Protein AF-A0A1F4VEV7-F1 (afdb_monomer)

InterPro domains:
  IPR043728 Domain of unknown function DUF5671 [PF18920] (57-185)

Structure (mmCIF, N/CA/C/O backbone):
data_AF-A0A1F4VEV7-F1
#
_entry.id   AF-A0A1F4VEV7-F1
#
loop_
_atom_site.group_PDB
_atom_site.id
_atom_site.type_symbol
_atom_site.label_atom_id
_atom_site.label_alt_id
_atom_site.label_comp_id
_atom_site.label_asym_id
_atom_site.label_entity_id
_atom_site.label_seq_id
_atom_site.pdbx_PDB_ins_code
_atom_site.Cartn_x
_atom_site.Cartn_y
_atom_site.Cartn_z
_atom_site.occupancy
_atom_site.B_iso_or_equiv
_atom_site.auth_seq_id
_atom_site.auth_comp_id
_atom_site.auth_asym_id
_atom_site.auth_atom_id
_atom_site.pdbx_PDB_model_num
ATOM 1 N N . MET A 1 1 ? 4.403 1.412 -57.053 1.00 44.19 1 MET A N 1
ATOM 2 C CA . MET A 1 1 ? 4.296 0.453 -55.934 1.00 44.19 1 MET A CA 1
ATOM 3 C C . MET A 1 1 ? 4.809 1.172 -54.694 1.00 44.19 1 MET A C 1
ATOM 5 O O . MET A 1 1 ? 6.012 1.291 -54.523 1.00 44.19 1 MET A O 1
ATOM 9 N N . ALA A 1 2 ? 3.911 1.817 -53.946 1.00 40.22 2 ALA A N 1
ATOM 10 C CA . ALA A 1 2 ? 4.268 2.624 -52.782 1.00 40.22 2 ALA A CA 1
ATOM 11 C C . ALA A 1 2 ? 4.349 1.712 -51.553 1.00 40.22 2 ALA A C 1
ATOM 13 O O . ALA A 1 2 ? 3.379 1.020 -51.246 1.00 40.22 2 ALA A O 1
ATOM 14 N N . LEU A 1 3 ? 5.506 1.683 -50.885 1.00 42.84 3 LEU A N 1
ATOM 15 C CA . LEU A 1 3 ? 5.642 1.052 -49.576 1.00 42.84 3 LEU A CA 1
ATOM 16 C C . LEU A 1 3 ? 4.744 1.801 -48.589 1.00 42.84 3 LEU A C 1
ATOM 18 O O . LEU A 1 3 ? 4.990 2.965 -48.281 1.00 42.84 3 LEU A O 1
ATOM 22 N N . ALA A 1 4 ? 3.706 1.125 -48.101 1.00 44.91 4 ALA A N 1
ATOM 23 C CA . ALA A 1 4 ? 2.965 1.570 -46.937 1.00 44.91 4 ALA A CA 1
ATOM 24 C C . ALA A 1 4 ? 3.923 1.559 -45.740 1.00 44.91 4 ALA A C 1
ATOM 26 O O . ALA A 1 4 ? 4.298 0.505 -45.227 1.00 44.91 4 ALA A O 1
ATOM 27 N N . THR A 1 5 ? 4.359 2.745 -45.328 1.00 42.56 5 THR A N 1
ATOM 28 C CA . THR A 1 5 ? 5.031 2.972 -44.053 1.00 42.56 5 THR A CA 1
ATOM 29 C C . THR A 1 5 ? 4.066 2.569 -42.946 1.00 42.56 5 THR A C 1
ATOM 31 O O . THR A 1 5 ? 3.113 3.291 -42.652 1.00 42.56 5 THR A O 1
ATOM 34 N N . VAL A 1 6 ? 4.282 1.387 -42.372 1.00 48.16 6 VAL A N 1
ATOM 35 C CA . VAL A 1 6 ? 3.627 0.956 -41.137 1.00 48.16 6 VAL A CA 1
ATOM 36 C C . VAL A 1 6 ? 3.929 2.032 -40.099 1.00 48.16 6 VAL A C 1
ATOM 38 O O . VAL A 1 6 ? 5.096 2.281 -39.796 1.00 48.16 6 VAL A O 1
ATOM 41 N N . ALA A 1 7 ? 2.893 2.731 -39.632 1.00 40.09 7 ALA A N 1
ATOM 42 C CA . ALA A 1 7 ? 3.041 3.730 -38.586 1.00 40.09 7 ALA A CA 1
ATOM 43 C C . ALA A 1 7 ? 3.780 3.079 -37.403 1.00 40.09 7 ALA A C 1
ATOM 45 O O . ALA A 1 7 ? 3.398 1.971 -37.007 1.00 40.09 7 ALA A O 1
ATOM 46 N N . PRO A 1 8 ? 4.843 3.700 -36.861 1.00 42.69 8 PRO A N 1
ATOM 47 C CA . PRO A 1 8 ? 5.497 3.163 -35.680 1.00 42.69 8 PRO A CA 1
ATOM 48 C C . PRO A 1 8 ? 4.429 3.057 -34.599 1.00 42.69 8 PRO A C 1
ATOM 50 O O . PRO A 1 8 ? 3.707 4.028 -34.367 1.00 42.69 8 PRO A O 1
ATOM 53 N N . TYR A 1 9 ? 4.290 1.875 -33.992 1.00 41.31 9 TYR A N 1
ATOM 54 C CA . TYR A 1 9 ? 3.467 1.688 -32.804 1.00 41.31 9 TYR A CA 1
ATOM 55 C C . TYR A 1 9 ? 3.794 2.838 -31.857 1.00 41.31 9 TYR A C 1
ATOM 57 O O . TYR A 1 9 ? 4.905 2.912 -31.335 1.00 41.31 9 TYR A O 1
ATOM 65 N N . THR A 1 10 ? 2.869 3.788 -31.719 1.00 43.16 10 THR A N 1
ATOM 66 C CA . THR A 1 10 ? 2.989 4.876 -30.758 1.00 43.16 10 THR A CA 1
ATOM 67 C C . THR A 1 10 ? 3.167 4.191 -29.420 1.00 43.16 10 THR A C 1
ATOM 69 O O . THR A 1 10 ? 2.226 3.565 -28.931 1.00 43.16 10 THR A O 1
ATOM 72 N N . TYR A 1 11 ? 4.394 4.217 -28.895 1.00 42.47 11 TYR A N 1
ATOM 73 C CA . TYR A 1 11 ? 4.718 3.719 -27.570 1.00 42.47 11 TYR A CA 1
ATOM 74 C C . TYR A 1 11 ? 3.703 4.355 -26.628 1.00 42.47 11 TYR A C 1
ATOM 76 O O . TYR A 1 11 ? 3.739 5.567 -26.422 1.00 42.47 11 TYR A O 1
ATOM 84 N N . MET A 1 12 ? 2.739 3.552 -26.166 1.00 43.22 12 MET A N 1
ATOM 85 C CA . MET A 1 12 ? 1.696 3.998 -25.252 1.00 43.22 12 MET A CA 1
ATOM 86 C C . MET A 1 12 ? 2.423 4.677 -24.102 1.00 43.22 12 MET A C 1
ATOM 88 O O . MET A 1 12 ? 3.293 4.058 -23.476 1.00 43.22 12 MET A O 1
ATOM 92 N N . ASN A 1 13 ? 2.172 5.974 -23.925 1.00 45.44 13 ASN A N 1
ATOM 93 C CA . ASN A 1 1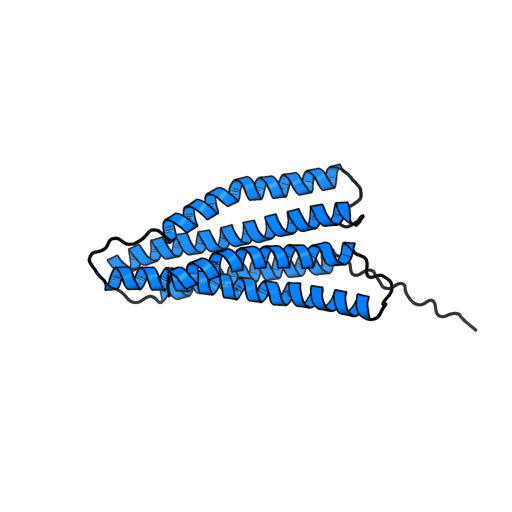3 ? 2.969 6.770 -23.021 1.00 45.44 13 ASN A CA 1
ATOM 94 C C . ASN A 1 13 ? 2.796 6.132 -21.638 1.00 45.44 13 ASN A C 1
ATOM 96 O O . ASN A 1 13 ? 1.660 5.925 -21.215 1.00 45.44 13 ASN A O 1
ATOM 100 N N . PRO A 1 14 ? 3.859 5.748 -20.918 1.00 44.41 14 PRO A N 1
ATOM 101 C CA . PRO A 1 14 ? 3.704 5.128 -19.608 1.00 44.41 14 PRO A CA 1
ATOM 102 C C . PRO A 1 14 ? 2.835 5.956 -18.641 1.00 44.41 14 PRO A C 1
ATOM 104 O O . PRO A 1 14 ? 2.183 5.374 -17.768 1.00 44.41 14 PRO A O 1
AT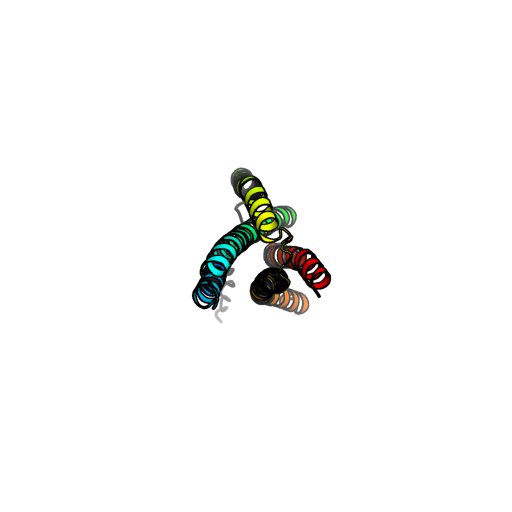OM 107 N N . TYR A 1 15 ? 2.754 7.280 -18.837 1.00 43.75 15 TYR A N 1
ATOM 108 C CA . TYR A 1 15 ? 1.843 8.175 -18.116 1.00 43.75 15 TYR A CA 1
ATOM 109 C C . TYR A 1 15 ? 0.349 7.915 -18.394 1.00 43.75 15 TYR A C 1
ATOM 111 O O . TYR A 1 15 ? -0.464 8.142 -17.497 1.00 43.75 15 TYR A O 1
ATOM 119 N N . ASP A 1 16 ? -0.008 7.350 -19.553 1.00 50.06 16 ASP A N 1
ATOM 120 C CA . ASP A 1 16 ? -1.383 6.964 -19.911 1.00 50.06 16 ASP A CA 1
ATOM 121 C C . ASP A 1 16 ? -1.930 5.863 -18.993 1.00 50.06 16 ASP A C 1
ATOM 123 O O . ASP A 1 16 ? -3.141 5.701 -18.888 1.00 50.06 16 ASP A O 1
ATOM 127 N N . PHE A 1 17 ? -1.061 5.116 -18.296 1.00 51.81 17 PHE A N 1
ATOM 128 C CA . PHE A 1 17 ? -1.472 4.075 -17.349 1.00 51.81 17 PHE A CA 1
ATOM 129 C C . PHE A 1 17 ? -1.281 4.467 -15.877 1.00 51.81 17 PHE A C 1
ATOM 131 O O . PHE A 1 17 ? -2.086 4.066 -15.037 1.00 51.81 17 PHE A O 1
ATOM 138 N N . ILE A 1 18 ? -0.264 5.274 -15.540 1.00 54.34 18 ILE A N 1
ATOM 139 C CA . ILE A 1 18 ? -0.089 5.773 -14.161 1.00 54.34 18 ILE A CA 1
ATOM 140 C C . ILE A 1 18 ? -1.280 6.636 -13.748 1.00 54.34 18 ILE A C 1
ATOM 142 O O . ILE A 1 18 ? -1.797 6.466 -12.645 1.00 54.34 18 ILE A O 1
ATOM 146 N N . GLY A 1 19 ? -1.728 7.537 -14.631 1.00 59.56 19 GLY A N 1
ATOM 147 C CA . GLY A 1 19 ? -2.871 8.412 -14.367 1.00 59.56 19 GLY A CA 1
ATOM 148 C C . GLY A 1 19 ? -4.104 7.617 -13.924 1.00 59.56 19 GLY A C 1
ATOM 149 O O . GLY A 1 19 ? -4.591 7.834 -12.814 1.00 59.56 19 GLY A O 1
ATOM 150 N N . PRO A 1 20 ? -4.559 6.627 -14.714 1.00 57.41 20 PRO A N 1
ATOM 151 C CA . PRO A 1 20 ? -5.652 5.745 -14.329 1.00 57.41 20 PRO A CA 1
ATOM 152 C C . PRO A 1 20 ? -5.410 4.967 -13.037 1.00 57.41 20 PRO A C 1
ATOM 154 O O . PRO A 1 20 ? -6.328 4.874 -12.237 1.00 57.41 20 PRO A O 1
ATOM 157 N N . VAL A 1 21 ? -4.212 4.428 -12.781 1.00 60.06 21 VAL A N 1
ATOM 158 C CA . VAL A 1 21 ? -3.951 3.655 -11.547 1.00 60.06 21 VAL A CA 1
ATOM 159 C C . VAL A 1 21 ? -4.006 4.536 -10.301 1.00 60.06 21 VAL A C 1
ATOM 161 O O . VAL A 1 21 ? -4.579 4.122 -9.295 1.00 60.06 21 VAL A O 1
ATOM 164 N N . ILE A 1 22 ? -3.473 5.757 -10.363 1.00 64.44 22 ILE A N 1
ATOM 165 C CA . ILE A 1 22 ? -3.551 6.719 -9.257 1.00 64.44 22 ILE A CA 1
ATOM 166 C C . ILE A 1 22 ? -5.000 7.165 -9.043 1.00 64.44 22 ILE A C 1
ATOM 168 O O . ILE A 1 22 ? -5.468 7.197 -7.907 1.00 64.44 22 ILE A O 1
ATOM 172 N N . VAL A 1 23 ? -5.735 7.458 -10.120 1.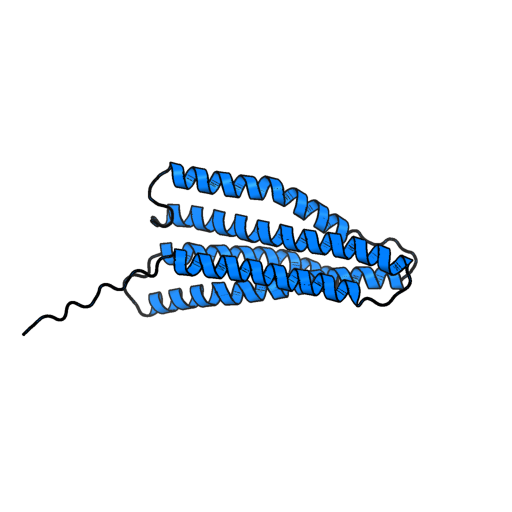00 64.25 23 VAL A N 1
ATOM 173 C CA . VAL A 1 23 ? -7.150 7.860 -10.046 1.00 64.25 23 VAL A CA 1
ATOM 174 C C . VAL A 1 23 ? -8.018 6.721 -9.516 1.00 64.25 23 VAL A C 1
ATOM 176 O O . VAL A 1 23 ? -8.843 6.940 -8.634 1.00 64.25 23 VAL A O 1
ATOM 179 N N . LEU A 1 24 ? -7.809 5.492 -9.988 1.00 65.44 24 LEU A N 1
ATOM 180 C CA . LEU A 1 24 ? -8.509 4.308 -9.495 1.00 65.44 24 LEU A CA 1
ATOM 181 C C . LEU A 1 24 ? -8.139 4.026 -8.043 1.00 65.44 24 LEU A C 1
ATOM 183 O O . LEU A 1 24 ? -9.034 3.770 -7.250 1.00 65.44 24 LEU A O 1
ATOM 187 N N . GLY A 1 25 ? -6.866 4.149 -7.666 1.00 66.38 25 GLY A N 1
ATOM 188 C CA . GLY A 1 25 ? -6.414 4.060 -6.279 1.00 66.38 25 GLY A CA 1
ATOM 189 C C . GLY A 1 25 ? -7.089 5.0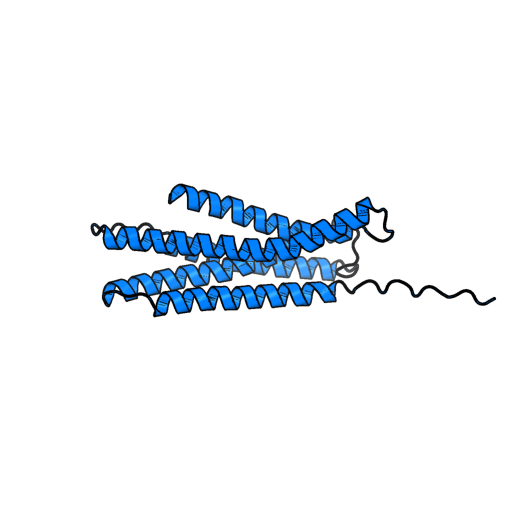90 -5.373 1.00 66.38 25 GLY A C 1
ATOM 190 O O . GLY A 1 25 ? -7.555 4.745 -4.289 1.00 66.38 25 GLY A O 1
ATOM 191 N N . ALA A 1 26 ? -7.216 6.333 -5.839 1.00 68.00 26 ALA A N 1
ATOM 192 C CA . ALA A 1 26 ? -7.915 7.403 -5.135 1.00 68.00 26 ALA A CA 1
ATOM 193 C C . ALA A 1 26 ? -9.429 7.148 -5.032 1.00 68.00 26 ALA A C 1
ATOM 195 O O . ALA A 1 26 ? -10.017 7.356 -3.975 1.00 68.00 26 ALA A O 1
ATOM 196 N N . LEU A 1 27 ? -10.069 6.645 -6.090 1.00 70.38 27 LEU A N 1
ATOM 197 C CA . LEU A 1 27 ? -11.488 6.275 -6.076 1.00 70.38 27 LEU A CA 1
ATOM 198 C C . LEU A 1 27 ? -11.755 5.098 -5.137 1.00 70.38 27 LEU A C 1
ATOM 200 O O . LEU A 1 27 ? -12.685 5.136 -4.342 1.00 70.38 27 LEU A O 1
ATOM 204 N N . ILE A 1 28 ? -10.905 4.079 -5.185 1.00 69.69 28 ILE A N 1
ATOM 205 C CA . ILE A 1 28 ? -10.898 2.927 -4.282 1.00 69.69 28 ILE A CA 1
ATOM 206 C C . ILE A 1 28 ? -10.729 3.416 -2.834 1.00 69.69 28 ILE A C 1
ATOM 208 O O . ILE A 1 28 ? -11.491 3.029 -1.953 1.00 69.69 28 ILE A O 1
ATOM 212 N N . LEU A 1 29 ? -9.828 4.363 -2.579 1.00 69.06 29 LEU A N 1
ATOM 213 C CA . LEU A 1 29 ? -9.704 5.011 -1.274 1.00 69.06 29 LEU A CA 1
ATOM 214 C C . LEU A 1 29 ? -10.989 5.726 -0.835 1.00 69.06 29 LEU A C 1
ATOM 216 O O . LEU A 1 29 ? -11.435 5.526 0.294 1.00 69.06 29 LEU A O 1
ATOM 220 N N . LEU A 1 30 ? -11.606 6.516 -1.717 1.00 73.88 30 LEU A N 1
ATOM 221 C CA . LEU A 1 30 ? -12.843 7.248 -1.429 1.00 73.88 30 LEU A CA 1
ATOM 222 C C . LEU A 1 30 ? -14.028 6.311 -1.175 1.00 73.88 30 LEU A C 1
ATOM 224 O O . LEU A 1 30 ? -14.809 6.552 -0.259 1.00 73.88 30 LEU A O 1
ATOM 228 N N . VAL A 1 31 ? -14.148 5.225 -1.938 1.00 74.81 31 VAL A N 1
ATOM 229 C CA . VAL A 1 31 ? -15.213 4.226 -1.774 1.00 74.81 31 VAL A CA 1
ATOM 230 C C . VAL A 1 31 ? -15.006 3.419 -0.494 1.00 74.81 31 VAL A C 1
ATOM 232 O O . VAL A 1 31 ? -15.958 3.220 0.256 1.00 74.81 31 VAL A O 1
ATOM 235 N N . GLY A 1 32 ? -13.773 2.995 -0.198 1.00 69.44 32 GLY A N 1
ATOM 236 C CA . GLY A 1 32 ? -13.448 2.285 1.043 1.00 69.44 32 GLY A CA 1
ATOM 237 C C . GLY A 1 32 ? -13.694 3.151 2.277 1.00 69.44 32 GLY A C 1
ATOM 238 O O . GLY A 1 32 ? -14.331 2.706 3.234 1.00 69.44 32 GLY A O 1
ATOM 239 N N . ALA A 1 33 ? -13.273 4.417 2.221 1.00 69.25 33 ALA A N 1
ATOM 240 C CA . ALA A 1 33 ? -13.556 5.408 3.253 1.00 69.25 33 ALA A CA 1
ATOM 241 C C . ALA A 1 33 ? -15.064 5.666 3.397 1.00 69.25 33 ALA A C 1
ATOM 243 O O . ALA A 1 33 ? -15.592 5.624 4.507 1.00 69.25 33 ALA A O 1
ATOM 244 N N . GLY A 1 34 ? -15.775 5.864 2.284 1.00 75.44 34 GLY A N 1
ATOM 245 C CA . GLY A 1 34 ? -17.220 6.083 2.262 1.00 75.44 34 GLY A CA 1
ATOM 246 C C . GLY A 1 34 ? -18.002 4.907 2.845 1.00 75.44 34 GLY A C 1
ATOM 247 O O . GLY A 1 34 ? -18.909 5.110 3.647 1.00 75.44 34 GLY A O 1
ATOM 248 N N . TYR A 1 35 ? -17.610 3.672 2.524 1.00 74.75 35 TYR A N 1
ATOM 249 C CA . TYR A 1 35 ? -18.213 2.470 3.095 1.00 74.75 35 TYR A CA 1
ATOM 250 C C . TYR A 1 35 ? -17.982 2.365 4.608 1.00 74.75 35 TYR A C 1
ATOM 252 O O . TYR A 1 35 ? -18.916 2.047 5.345 1.00 74.75 35 TYR A O 1
ATOM 260 N N . LEU A 1 36 ? -16.771 2.672 5.091 1.00 71.25 36 LEU A N 1
ATOM 261 C CA . LEU A 1 36 ? -16.482 2.705 6.529 1.00 71.25 36 LEU A CA 1
ATOM 262 C C . LEU A 1 36 ? -17.339 3.749 7.253 1.00 71.25 36 LEU A C 1
ATOM 264 O O . LEU A 1 36 ? -17.900 3.447 8.305 1.00 71.25 36 LEU A O 1
ATOM 268 N N . ILE A 1 37 ? -17.495 4.938 6.666 1.00 70.69 37 ILE A N 1
ATOM 269 C CA . ILE A 1 37 ? -18.345 6.009 7.202 1.00 70.69 37 ILE A CA 1
ATOM 270 C C . ILE A 1 37 ? -19.818 5.577 7.220 1.00 70.69 37 ILE A C 1
ATOM 272 O O . ILE A 1 37 ? -20.494 5.741 8.233 1.00 70.69 37 ILE A O 1
ATOM 276 N N . LEU A 1 38 ? -20.318 4.978 6.137 1.00 69.25 38 LEU A N 1
ATOM 277 C CA . LEU A 1 38 ? -21.710 4.535 6.036 1.00 69.25 38 LEU A CA 1
ATOM 278 C C . LEU A 1 38 ? -22.025 3.427 7.050 1.00 69.25 38 LEU A C 1
ATOM 280 O O . LEU A 1 38 ? -23.020 3.496 7.770 1.00 69.25 38 LEU A O 1
ATOM 284 N N . LYS A 1 39 ? -21.143 2.426 7.147 1.00 69.00 39 LYS A N 1
ATOM 285 C CA . LYS A 1 39 ? -21.252 1.336 8.123 1.00 69.00 39 LYS A CA 1
ATOM 286 C C . LYS A 1 39 ? -21.238 1.868 9.556 1.00 69.00 39 LYS A C 1
ATOM 288 O O . LYS A 1 39 ? -21.929 1.325 10.412 1.00 69.00 39 LYS A O 1
ATOM 293 N N . PHE A 1 40 ? -20.473 2.929 9.797 1.00 65.38 40 PHE A N 1
ATOM 294 C CA . PHE A 1 40 ? -20.401 3.583 11.092 1.00 65.38 40 PHE A CA 1
ATOM 295 C C . PHE A 1 40 ? -21.701 4.334 11.446 1.00 65.38 40 PHE A C 1
ATOM 297 O O . PHE A 1 40 ? -22.223 4.169 12.546 1.00 65.38 40 PHE A O 1
ATOM 304 N N . ILE A 1 41 ? -22.281 5.087 10.504 1.00 64.94 41 ILE A N 1
ATOM 305 C CA . ILE A 1 41 ? -23.548 5.819 10.707 1.00 64.94 41 ILE A CA 1
ATOM 306 C C . ILE A 1 41 ? -24.727 4.862 10.950 1.00 64.94 41 ILE A C 1
ATOM 308 O O . ILE A 1 41 ? -25.610 5.152 11.756 1.00 64.94 41 ILE A O 1
ATOM 312 N N . LEU A 1 42 ? -24.741 3.713 10.269 1.00 65.19 42 LEU A N 1
ATOM 313 C CA . LEU A 1 42 ? -25.835 2.737 10.328 1.00 65.19 42 LEU A CA 1
ATOM 314 C C . LEU A 1 42 ? -25.752 1.776 11.532 1.00 65.19 42 LEU A C 1
ATOM 316 O O . LEU A 1 42 ? -26.636 0.937 11.707 1.00 65.19 42 LEU A O 1
ATOM 320 N N . GLY A 1 43 ? -24.720 1.884 12.375 1.00 59.78 43 GLY A N 1
ATOM 321 C CA . GLY A 1 43 ? -24.553 1.050 13.566 1.00 59.78 43 GLY A CA 1
ATOM 322 C C . GLY A 1 43 ? -25.601 1.340 14.650 1.00 59.78 43 GLY A C 1
ATOM 323 O O . GLY A 1 43 ? -25.583 2.391 15.296 1.00 59.78 43 GLY A O 1
ATOM 324 N N . GLY A 1 44 ? -26.522 0.398 14.877 1.00 56.75 44 GLY A N 1
ATOM 325 C CA . GLY A 1 44 ? -27.451 0.415 16.014 1.00 56.75 44 GLY A CA 1
ATOM 326 C C . GLY A 1 44 ? -26.740 0.152 17.350 1.00 56.75 44 GLY A C 1
ATOM 327 O O . GLY A 1 44 ? -25.770 -0.599 17.392 1.00 56.75 44 GLY A O 1
ATOM 328 N N . GLY A 1 45 ? -27.207 0.774 18.439 1.00 63.16 45 GLY A N 1
ATOM 329 C CA . GLY A 1 45 ? -26.626 0.610 19.780 1.00 63.16 45 GLY A CA 1
ATOM 330 C C . GLY A 1 45 ? -26.930 1.767 20.740 1.00 63.16 45 GLY A C 1
ATOM 331 O O . GLY A 1 45 ? -27.481 2.799 20.344 1.00 63.16 45 GLY A O 1
ATOM 332 N N . THR A 1 46 ? -26.558 1.605 22.012 1.00 69.19 46 THR A N 1
ATOM 333 C CA . THR A 1 46 ? -26.634 2.655 23.047 1.00 69.19 46 THR A CA 1
ATOM 334 C C . THR A 1 46 ? -25.618 3.774 22.779 1.00 69.19 46 THR A C 1
ATOM 336 O O . THR A 1 46 ? -24.612 3.557 22.103 1.00 69.19 46 THR A O 1
ATOM 339 N N . VAL A 1 47 ? -25.824 4.976 23.332 1.00 71.19 47 VAL A N 1
ATOM 340 C CA . VAL A 1 47 ? -24.931 6.139 23.110 1.00 71.19 47 VAL A CA 1
ATOM 341 C C . VAL A 1 47 ? -23.465 5.828 23.454 1.00 71.19 47 VAL A C 1
ATOM 343 O O . VAL A 1 47 ? -22.572 6.185 22.692 1.00 71.19 47 VAL A O 1
ATOM 346 N N . SER A 1 48 ? -23.213 5.098 24.546 1.00 68.62 48 SER A N 1
ATOM 347 C CA . SER A 1 48 ? -21.855 4.705 24.962 1.00 68.62 48 SER A CA 1
ATOM 348 C C . SER A 1 48 ? -21.183 3.758 23.956 1.00 68.62 48 SER A C 1
ATOM 350 O O . SER A 1 48 ? -20.047 3.990 23.541 1.00 68.62 48 SER A O 1
ATOM 352 N N . SER A 1 49 ? -21.913 2.743 23.471 1.00 68.19 49 SER A N 1
ATOM 353 C CA . SER A 1 49 ? -21.407 1.811 22.449 1.00 68.19 49 SER A CA 1
ATOM 354 C C . SER A 1 49 ? -21.104 2.506 21.116 1.00 68.19 49 SER A C 1
ATOM 356 O O . SER A 1 49 ? -20.102 2.204 20.467 1.00 68.19 49 SER A O 1
ATOM 358 N N . LYS A 1 50 ? -21.914 3.508 20.746 1.00 71.81 50 LYS A N 1
ATOM 359 C CA . LYS A 1 50 ? -21.707 4.321 19.543 1.00 71.81 50 LYS A CA 1
ATOM 360 C C . LYS A 1 50 ? -20.439 5.168 19.627 1.00 71.81 50 LYS A C 1
ATOM 362 O O . LYS A 1 50 ? -19.730 5.263 18.632 1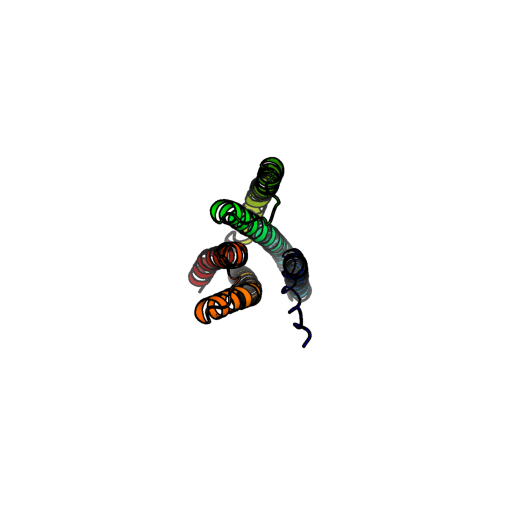.00 71.81 50 LYS A O 1
ATOM 367 N N . ILE A 1 51 ? -20.127 5.751 20.787 1.00 75.81 51 ILE A N 1
ATOM 368 C CA . ILE A 1 51 ? -18.913 6.567 20.976 1.00 75.81 51 ILE A CA 1
ATOM 369 C C . ILE A 1 51 ? -17.646 5.706 20.867 1.00 75.81 51 ILE A C 1
ATOM 371 O O . ILE A 1 51 ? -16.703 6.084 20.170 1.00 75.81 51 ILE A O 1
ATOM 375 N N . GLU A 1 52 ? -17.621 4.534 21.508 1.00 75.19 52 GLU A N 1
ATOM 376 C CA . GLU A 1 52 ? -16.469 3.625 21.430 1.00 75.19 52 GLU A CA 1
ATOM 377 C C . GLU A 1 52 ? -16.290 3.057 20.011 1.00 75.19 52 GLU A C 1
ATOM 379 O O . GLU A 1 52 ? -15.169 3.015 19.497 1.00 75.19 52 GLU A O 1
ATOM 384 N N . SER A 1 53 ? -17.392 2.715 19.333 1.00 75.00 53 SER A N 1
ATOM 385 C CA . SER A 1 53 ? -17.368 2.335 17.915 1.00 75.00 53 SER A CA 1
ATOM 386 C C . SER A 1 53 ? -16.863 3.478 17.022 1.00 75.00 53 SER A C 1
ATOM 388 O O . SER A 1 53 ? -16.045 3.244 16.135 1.00 75.00 53 SER A O 1
ATOM 390 N N . ALA A 1 54 ? -17.241 4.736 17.295 1.00 77.88 54 ALA A N 1
ATOM 391 C CA . ALA A 1 54 ? -16.779 5.911 16.540 1.00 77.88 54 ALA A CA 1
ATOM 392 C C . ALA A 1 54 ? -15.272 6.054 16.586 1.00 77.88 54 ALA A C 1
ATOM 394 O O . ALA A 1 54 ? -14.602 6.235 15.568 1.00 77.88 54 ALA A O 1
ATOM 395 N N . LYS A 1 55 ? -14.739 5.933 17.797 1.00 83.56 55 LYS A N 1
ATOM 396 C CA . LYS A 1 55 ? -13.317 6.043 18.052 1.00 83.56 55 LYS A CA 1
ATOM 397 C C . LYS A 1 55 ? -12.544 4.939 17.328 1.00 83.56 55 LYS A C 1
ATOM 399 O O . LYS A 1 55 ? -11.529 5.219 16.694 1.00 83.56 55 LYS A O 1
ATOM 404 N N . ARG A 1 56 ? -13.032 3.696 17.368 1.00 85.00 56 ARG A N 1
ATOM 405 C CA . ARG A 1 56 ? -12.412 2.555 16.670 1.00 85.00 56 ARG A CA 1
ATOM 406 C C . ARG A 1 56 ? -12.515 2.674 15.155 1.00 85.00 56 ARG A C 1
ATOM 408 O O . ARG A 1 56 ? -11.514 2.482 14.467 1.00 85.00 56 ARG A O 1
ATOM 415 N N . GLY A 1 57 ? -13.683 3.054 14.647 1.00 83.00 57 GLY A N 1
ATOM 416 C CA . GLY A 1 57 ? -13.918 3.328 13.233 1.00 83.00 57 GLY A CA 1
ATOM 417 C C . GLY A 1 57 ? -12.976 4.402 12.691 1.00 83.00 57 GLY A C 1
ATOM 418 O O . GLY A 1 57 ? -12.376 4.203 11.638 1.00 83.00 57 GLY A O 1
ATOM 419 N N . TYR A 1 58 ? -12.761 5.484 13.444 1.00 86.88 58 TYR A N 1
ATOM 420 C CA . TYR A 1 58 ? -11.776 6.518 13.118 1.00 86.88 58 TYR A CA 1
ATOM 421 C C . TYR A 1 58 ? -10.353 5.953 13.000 1.00 86.88 58 TYR A C 1
ATOM 423 O O . TYR A 1 58 ? -9.676 6.198 11.998 1.00 86.88 58 TYR A O 1
ATOM 431 N N . TYR A 1 59 ? -9.902 5.154 13.975 1.00 91.00 59 TYR A N 1
ATOM 432 C CA . TYR A 1 59 ? -8.572 4.542 13.906 1.00 91.00 59 TYR A CA 1
ATOM 433 C C . TYR A 1 59 ? -8.438 3.579 12.720 1.00 91.00 59 TYR A C 1
ATOM 435 O O . TYR A 1 59 ? -7.414 3.601 12.040 1.00 91.00 59 TYR A O 1
ATOM 443 N N . TYR A 1 60 ? -9.467 2.781 12.420 1.00 90.00 60 TYR A N 1
ATOM 444 C CA . TYR A 1 60 ? -9.473 1.908 11.243 1.00 90.00 60 TYR A CA 1
ATOM 445 C C . TYR A 1 60 ? -9.470 2.689 9.929 1.00 90.00 60 TYR A C 1
ATOM 447 O O . TYR A 1 60 ? -8.745 2.318 9.011 1.00 90.00 60 TYR A O 1
ATOM 455 N N . LEU A 1 61 ? -10.224 3.784 9.838 1.00 86.94 61 LEU A N 1
ATOM 456 C CA . LEU A 1 61 ? -10.239 4.648 8.661 1.00 86.94 61 LEU A CA 1
ATOM 457 C C . LEU A 1 61 ? -8.851 5.242 8.401 1.00 86.94 61 LEU A C 1
ATOM 459 O O . LEU A 1 61 ? -8.331 5.141 7.292 1.00 86.94 61 LEU A O 1
ATOM 463 N N . LEU A 1 62 ? -8.218 5.808 9.430 1.00 91.50 62 LEU A N 1
ATOM 464 C CA . LEU A 1 62 ? -6.867 6.348 9.292 1.00 91.50 62 LEU A CA 1
ATOM 465 C C . LEU A 1 62 ? -5.833 5.263 9.011 1.00 91.50 62 LEU A C 1
ATOM 467 O O . LEU A 1 62 ? -4.941 5.480 8.192 1.00 91.50 62 LEU A O 1
ATOM 471 N N . SER A 1 63 ? -5.967 4.085 9.622 1.00 93.38 63 SER A N 1
ATOM 472 C CA . SER A 1 63 ? -5.116 2.934 9.314 1.00 93.38 63 SER A CA 1
ATOM 473 C C . SER A 1 63 ? -5.256 2.518 7.846 1.00 93.38 63 SER A C 1
ATOM 475 O O . SER A 1 63 ? -4.249 2.318 7.177 1.00 93.38 63 SER A O 1
ATOM 477 N N . PHE A 1 64 ? -6.474 2.501 7.299 1.00 91.06 64 PHE A N 1
ATOM 478 C CA . PHE A 1 64 ? -6.724 2.181 5.892 1.00 91.06 64 PHE A CA 1
ATOM 479 C C . PHE A 1 64 ? -6.093 3.203 4.935 1.00 91.06 64 PHE A C 1
ATOM 481 O O . PHE A 1 64 ? -5.399 2.832 3.984 1.00 91.06 64 PHE A O 1
ATOM 488 N N . ILE A 1 65 ? -6.304 4.496 5.199 1.00 89.50 65 ILE A N 1
ATOM 489 C CA . ILE A 1 65 ? -5.773 5.586 4.369 1.00 89.50 65 ILE A CA 1
ATOM 490 C C . ILE A 1 65 ? -4.243 5.551 4.371 1.00 89.50 65 ILE A C 1
ATOM 492 O O . ILE A 1 65 ? -3.611 5.556 3.316 1.00 89.50 65 ILE A O 1
ATOM 496 N N . THR A 1 66 ? -3.638 5.467 5.555 1.00 93.19 66 THR A N 1
ATOM 497 C CA . THR A 1 66 ? -2.176 5.460 5.698 1.00 93.19 66 THR A CA 1
ATOM 498 C C . THR A 1 66 ? -1.544 4.190 5.135 1.00 93.19 66 THR A C 1
ATOM 500 O O . THR A 1 66 ? -0.520 4.286 4.463 1.00 93.19 66 THR A O 1
ATOM 503 N N . LEU A 1 67 ? -2.175 3.021 5.299 1.00 95.12 67 LEU A N 1
ATOM 504 C CA . LEU A 1 67 ? -1.744 1.775 4.656 1.00 95.12 67 LEU A CA 1
ATOM 505 C C . LEU A 1 67 ? -1.730 1.900 3.131 1.00 95.12 67 LEU A C 1
ATOM 507 O O . LEU A 1 67 ? -0.798 1.435 2.481 1.00 95.12 67 LEU A O 1
ATOM 511 N N . SER A 1 68 ? -2.745 2.545 2.560 1.00 90.00 68 SER A N 1
ATOM 512 C CA . SER A 1 68 ? -2.835 2.741 1.113 1.00 90.00 68 SER A CA 1
ATOM 513 C C . SER A 1 68 ? -1.727 3.661 0.603 1.00 90.00 68 SER A C 1
ATOM 515 O O . SER A 1 68 ? -1.075 3.347 -0.388 1.00 90.00 68 SER A O 1
ATOM 517 N N . ILE A 1 69 ? -1.449 4.762 1.309 1.00 90.75 69 ILE A N 1
ATOM 518 C CA . ILE A 1 69 ? -0.333 5.659 0.970 1.00 90.75 69 ILE A CA 1
ATOM 519 C C . ILE A 1 69 ? 1.005 4.908 1.044 1.00 90.75 69 ILE A C 1
ATOM 521 O O . ILE A 1 69 ? 1.821 5.018 0.129 1.00 90.75 69 ILE A O 1
ATOM 525 N N . LEU A 1 70 ? 1.218 4.105 2.093 1.00 95.12 70 LEU A N 1
ATOM 526 C CA . LEU A 1 70 ? 2.417 3.273 2.234 1.00 95.12 70 LEU A CA 1
ATOM 527 C C . LEU A 1 70 ? 2.554 2.258 1.104 1.00 95.12 70 LEU A C 1
ATOM 529 O O . LEU A 1 70 ? 3.651 2.079 0.582 1.00 95.12 70 LEU A O 1
ATOM 533 N N . TYR A 1 71 ? 1.451 1.623 0.711 1.00 94.94 71 TYR A N 1
ATOM 534 C CA . TYR A 1 71 ? 1.422 0.681 -0.399 1.00 94.94 71 TYR A CA 1
ATOM 535 C C . TYR A 1 71 ? 1.907 1.322 -1.703 1.00 94.94 71 TYR A C 1
ATOM 537 O O . TYR A 1 71 ? 2.809 0.777 -2.345 1.00 94.94 71 TYR A O 1
ATOM 545 N N . PHE A 1 72 ? 1.352 2.481 -2.073 1.00 90.69 72 PHE A N 1
ATOM 546 C CA . PHE A 1 72 ? 1.757 3.189 -3.288 1.00 90.69 72 PHE A CA 1
ATOM 547 C C . PHE A 1 72 ? 3.212 3.653 -3.201 1.00 90.69 72 PHE A C 1
ATOM 549 O O . PHE A 1 72 ? 3.995 3.369 -4.102 1.00 90.69 72 PHE A O 1
ATOM 556 N N . ALA A 1 73 ? 3.616 4.274 -2.089 1.00 91.31 73 ALA A N 1
ATOM 557 C CA . ALA A 1 73 ? 4.986 4.751 -1.912 1.00 91.31 73 ALA A CA 1
ATOM 558 C C . ALA A 1 73 ? 6.020 3.611 -1.980 1.00 91.31 73 ALA A C 1
ATOM 560 O O . ALA A 1 73 ? 7.058 3.755 -2.631 1.00 91.31 73 ALA A O 1
ATOM 561 N N . ALA A 1 74 ? 5.738 2.465 -1.352 1.00 95.38 74 ALA A N 1
ATOM 562 C CA . ALA A 1 74 ? 6.616 1.298 -1.380 1.00 95.38 74 ALA A CA 1
ATOM 563 C C . ALA A 1 74 ? 6.677 0.660 -2.777 1.00 95.38 74 ALA A C 1
ATOM 565 O O . ALA A 1 74 ? 7.769 0.386 -3.279 1.00 95.38 74 ALA A O 1
ATOM 566 N N . SER A 1 75 ? 5.523 0.477 -3.424 1.00 94.25 75 SER A N 1
ATOM 567 C CA . SER A 1 75 ? 5.434 -0.118 -4.764 1.00 94.25 75 SER A CA 1
ATOM 568 C C . SER A 1 75 ? 6.102 0.764 -5.818 1.00 94.25 75 SER A C 1
ATOM 570 O O . SER A 1 75 ? 6.840 0.259 -6.662 1.00 94.25 75 SER A O 1
ATOM 572 N N . ASP A 1 76 ? 5.925 2.083 -5.738 1.00 90.88 76 ASP A N 1
ATOM 573 C CA . ASP A 1 76 ? 6.585 3.030 -6.636 1.00 90.88 76 ASP A CA 1
ATOM 574 C C . ASP A 1 76 ? 8.090 3.098 -6.400 1.00 90.88 76 ASP A C 1
ATOM 576 O O . ASP A 1 76 ? 8.851 3.215 -7.357 1.00 90.88 76 ASP A O 1
ATOM 580 N N . THR A 1 77 ? 8.534 3.027 -5.142 1.00 92.25 77 THR A N 1
ATOM 581 C CA . THR A 1 77 ? 9.967 2.970 -4.819 1.00 92.25 77 THR A CA 1
ATOM 582 C C . THR A 1 77 ? 10.594 1.737 -5.447 1.00 92.25 77 THR A C 1
ATOM 584 O O . THR A 1 77 ? 11.607 1.845 -6.133 1.00 92.25 77 THR A O 1
ATOM 587 N N . LEU A 1 78 ? 9.965 0.574 -5.272 1.00 94.69 78 LEU A N 1
ATOM 588 C CA . LEU A 1 78 ? 10.439 -0.670 -5.860 1.00 94.69 78 LEU A CA 1
ATOM 589 C C . LEU A 1 78 ? 10.423 -0.612 -7.392 1.00 94.69 78 LEU A C 1
ATOM 591 O O . LEU A 1 78 ? 11.412 -0.978 -8.023 1.00 94.69 78 LEU A O 1
ATOM 595 N N . SER A 1 79 ? 9.355 -0.081 -7.992 1.00 91.31 79 SER A N 1
ATOM 596 C CA . SER A 1 79 ? 9.265 0.077 -9.445 1.00 91.31 79 SER A CA 1
ATOM 597 C C . SER A 1 79 ? 10.361 0.990 -9.977 1.00 91.31 79 SER A C 1
ATOM 599 O O . SER A 1 79 ? 10.928 0.703 -11.027 1.00 91.31 79 SER A O 1
ATOM 601 N N . LEU A 1 80 ? 10.674 2.073 -9.263 1.00 88.75 80 LEU A N 1
ATOM 602 C CA . LEU A 1 80 ? 11.735 3.004 -9.624 1.00 88.75 80 LEU A CA 1
ATOM 603 C C . LEU A 1 80 ? 13.107 2.317 -9.534 1.00 88.75 80 LEU A C 1
ATOM 605 O O . LEU A 1 80 ? 13.871 2.370 -10.495 1.00 88.75 80 LEU A O 1
ATOM 609 N N . LEU A 1 81 ? 13.388 1.582 -8.455 1.00 91.88 81 LEU A N 1
ATOM 610 C CA . LEU A 1 81 ? 14.631 0.812 -8.313 1.00 91.88 81 LEU A CA 1
ATOM 611 C C . LEU A 1 81 ? 14.796 -0.239 -9.422 1.00 91.88 81 LEU A C 1
ATOM 613 O O . LEU A 1 81 ? 15.859 -0.329 -10.036 1.00 91.88 81 LEU A O 1
ATOM 617 N N . LEU A 1 82 ? 13.740 -0.996 -9.728 1.00 91.94 82 LEU A N 1
ATOM 618 C CA . LEU A 1 82 ? 13.764 -1.985 -10.806 1.00 91.94 82 LEU A CA 1
ATOM 619 C C . LEU A 1 82 ? 13.895 -1.328 -12.184 1.00 91.94 82 LEU A C 1
ATOM 621 O O . LEU A 1 82 ? 14.583 -1.863 -13.051 1.00 91.94 82 LEU A O 1
ATOM 625 N N . SER A 1 83 ? 13.284 -0.160 -12.395 1.00 87.88 83 SER A N 1
ATOM 626 C CA . SER A 1 83 ? 13.421 0.586 -13.649 1.00 87.88 83 SER A CA 1
ATOM 627 C C . SER A 1 83 ? 14.879 0.980 -13.916 1.00 87.88 83 SER A C 1
ATOM 629 O O . SER A 1 83 ? 15.352 0.810 -15.036 1.00 87.88 83 SER A O 1
ATOM 631 N N . THR A 1 84 ? 15.629 1.366 -12.877 1.00 86.56 84 THR A N 1
ATOM 632 C CA . THR A 1 84 ? 17.062 1.675 -12.989 1.00 86.56 84 THR A CA 1
ATOM 633 C C . THR A 1 84 ? 17.890 0.441 -13.343 1.00 86.56 84 THR A C 1
ATOM 635 O O . THR A 1 84 ? 18.748 0.510 -14.217 1.00 86.56 84 THR A O 1
ATOM 638 N N . ILE A 1 85 ? 17.624 -0.703 -12.703 1.00 89.69 85 ILE A N 1
ATOM 639 C CA . ILE A 1 85 ? 18.374 -1.950 -12.945 1.00 89.69 85 ILE A CA 1
ATOM 640 C C . ILE A 1 85 ? 18.098 -2.506 -14.350 1.00 89.69 85 ILE A C 1
ATOM 642 O O . ILE A 1 85 ? 18.991 -3.043 -14.997 1.00 89.69 85 ILE A O 1
ATOM 646 N N . THR A 1 86 ? 16.863 -2.367 -14.832 1.00 88.88 86 THR A N 1
ATOM 647 C CA . THR A 1 86 ? 16.433 -2.865 -16.150 1.00 88.88 86 THR A CA 1
ATOM 648 C C . THR A 1 86 ? 16.773 -1.921 -17.307 1.00 88.88 86 THR A C 1
ATOM 650 O O . THR A 1 86 ? 16.441 -2.234 -18.447 1.00 88.88 86 THR A O 1
ATOM 653 N N . GLY A 1 87 ? 17.431 -0.783 -17.040 1.00 78.50 87 GLY A N 1
ATOM 654 C CA . GLY A 1 87 ? 17.819 0.194 -18.065 1.00 78.50 87 GLY A CA 1
ATOM 655 C C . GLY A 1 87 ? 16.644 0.981 -18.657 1.00 78.50 87 GLY A C 1
ATOM 656 O O . GLY A 1 87 ? 16.737 1.479 -19.774 1.00 78.50 87 GLY A O 1
ATOM 657 N N . SER A 1 88 ? 15.532 1.073 -17.925 1.00 71.12 88 SER A N 1
ATOM 658 C CA . SER A 1 88 ? 14.305 1.740 -18.359 1.00 71.12 88 SER A CA 1
ATOM 659 C C . SER A 1 88 ? 14.415 3.267 -18.320 1.00 71.12 88 SER A C 1
ATOM 661 O O . SER A 1 88 ? 14.832 3.846 -17.317 1.00 71.12 88 SER A O 1
ATOM 663 N N . ASN A 1 89 ? 13.906 3.937 -19.359 1.00 64.38 89 ASN A N 1
ATOM 664 C CA . ASN A 1 89 ? 13.920 5.406 -19.496 1.00 64.38 89 ASN A CA 1
ATOM 665 C C . ASN A 1 89 ? 12.760 6.119 -18.802 1.00 64.38 89 ASN A C 1
ATOM 667 O O . ASN A 1 89 ? 12.514 7.300 -19.041 1.00 64.38 89 ASN A O 1
ATOM 671 N N . TYR A 1 90 ? 12.052 5.409 -17.927 1.00 59.28 90 TYR A N 1
ATOM 672 C CA . TYR A 1 90 ? 10.772 5.824 -17.365 1.00 59.28 90 TYR A CA 1
ATOM 673 C C . TYR A 1 90 ? 10.789 7.178 -16.637 1.00 59.28 90 TYR A C 1
ATOM 675 O O . TYR A 1 90 ? 9.801 7.905 -16.664 1.00 59.28 90 TYR A O 1
ATOM 683 N N . TYR A 1 91 ? 11.906 7.527 -15.991 1.00 57.47 91 TYR A N 1
ATOM 684 C CA . TYR A 1 91 ? 12.057 8.765 -15.209 1.00 57.47 91 TYR A CA 1
ATOM 685 C C . TYR A 1 91 ? 13.029 9.785 -15.838 1.00 57.47 91 TYR A C 1
ATOM 687 O O . T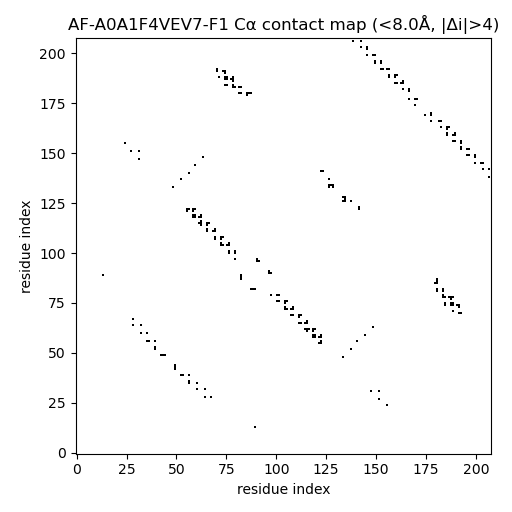YR A 1 91 ? 13.322 10.823 -15.237 1.00 57.47 91 TYR A O 1
ATOM 695 N N . GLY A 1 92 ? 13.513 9.514 -17.056 1.00 61.00 92 GLY A N 1
ATOM 696 C CA . GLY A 1 92 ? 14.586 10.271 -17.703 1.00 61.00 92 GLY A CA 1
ATOM 697 C C . GLY A 1 92 ? 15.958 9.987 -17.075 1.00 61.00 92 GLY A C 1
ATOM 698 O O . GLY A 1 92 ? 16.087 9.881 -15.860 1.00 61.00 92 GLY A O 1
ATOM 699 N N . TYR A 1 93 ? 16.999 9.881 -17.905 1.00 61.66 93 TYR A N 1
ATOM 700 C CA . TYR A 1 93 ? 18.371 9.476 -17.539 1.00 61.66 93 TYR A CA 1
ATOM 701 C C . TYR A 1 93 ? 19.126 10.396 -16.551 1.00 61.66 93 TYR A C 1
ATOM 703 O O . TYR A 1 93 ? 20.334 10.249 -16.375 1.00 61.66 93 TYR A O 1
ATOM 711 N N . SER A 1 94 ? 18.467 11.352 -15.894 1.00 79.94 94 SER A N 1
ATOM 712 C CA . SER A 1 94 ? 19.147 12.203 -14.920 1.00 79.94 94 SER A CA 1
ATOM 713 C C . SER A 1 94 ? 19.199 11.528 -13.553 1.00 79.94 94 SER A C 1
ATOM 715 O O . SER A 1 94 ? 18.163 11.235 -12.950 1.00 79.94 94 SER A O 1
ATOM 717 N N . TYR A 1 95 ? 20.414 11.364 -13.020 1.00 83.06 95 TYR A N 1
ATOM 718 C CA . TYR A 1 95 ? 20.645 11.010 -11.616 1.00 83.06 95 TYR A CA 1
ATOM 719 C C . TYR A 1 95 ? 19.836 11.907 -10.666 1.00 83.06 95 TYR A C 1
ATOM 721 O O . TYR A 1 95 ? 19.320 11.439 -9.654 1.00 83.06 95 TYR A O 1
ATOM 729 N N . GLU A 1 96 ? 19.653 13.179 -11.027 1.00 83.94 96 GLU A N 1
ATOM 730 C CA . GLU A 1 96 ? 18.855 14.124 -10.254 1.00 83.94 96 GLU A CA 1
ATOM 731 C C . GLU A 1 96 ? 17.379 13.706 -10.159 1.00 83.94 96 GLU A C 1
ATOM 733 O O . GLU A 1 96 ? 16.797 13.758 -9.076 1.00 83.94 96 GLU A O 1
ATOM 738 N N . ASN A 1 97 ? 16.777 13.230 -11.254 1.00 80.62 97 ASN A N 1
ATOM 739 C CA . ASN A 1 97 ? 15.384 12.768 -11.257 1.00 80.62 97 ASN A CA 1
ATOM 740 C C . ASN A 1 97 ? 15.215 11.502 -10.415 1.00 80.62 97 ASN A C 1
ATOM 742 O O . ASN A 1 97 ? 14.262 11.397 -9.640 1.00 80.62 97 ASN A O 1
ATOM 746 N N . PHE A 1 98 ? 16.161 10.566 -10.527 1.00 83.81 98 PHE A N 1
ATOM 747 C CA . PHE A 1 98 ? 16.194 9.362 -9.700 1.00 83.81 98 PHE A CA 1
ATOM 748 C C . PHE A 1 98 ? 16.310 9.715 -8.209 1.00 83.81 98 PHE A C 1
ATOM 750 O O . PHE A 1 98 ? 15.490 9.271 -7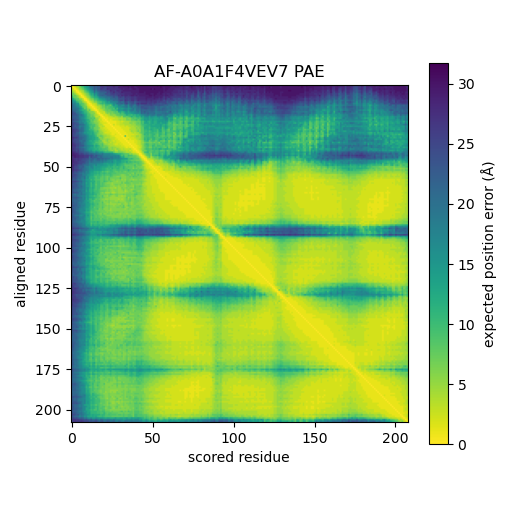.402 1.00 83.81 98 PHE A O 1
ATOM 757 N N . ALA A 1 99 ? 17.277 10.566 -7.850 1.00 87.75 99 ALA A N 1
ATOM 758 C CA . ALA A 1 99 ? 17.524 10.979 -6.473 1.00 87.75 99 ALA A CA 1
ATOM 759 C C . ALA A 1 99 ? 16.317 11.715 -5.874 1.00 87.75 99 ALA A C 1
ATOM 761 O O . ALA A 1 99 ? 15.875 11.373 -4.778 1.00 87.75 99 ALA A O 1
ATOM 762 N N . ARG A 1 100 ? 15.722 12.663 -6.614 1.00 86.06 100 ARG A N 1
ATOM 763 C CA . ARG A 1 100 ? 14.479 13.347 -6.214 1.00 86.06 100 ARG A CA 1
ATOM 764 C C . ARG A 1 100 ? 13.332 12.354 -6.024 1.00 86.06 100 ARG A C 1
ATOM 766 O O . ARG A 1 100 ? 12.593 12.442 -5.045 1.00 86.06 100 ARG A O 1
ATOM 773 N N . GLY A 1 101 ? 13.200 11.392 -6.938 1.00 85.00 101 GLY A N 1
ATOM 774 C CA . GLY A 1 101 ? 12.160 10.374 -6.894 1.00 85.00 101 GLY A CA 1
ATOM 775 C C . GLY A 1 101 ? 12.255 9.469 -5.664 1.00 85.00 101 GLY A C 1
ATOM 776 O O . GLY A 1 101 ? 11.245 9.265 -4.985 1.00 85.00 101 GLY A O 1
ATOM 777 N N . ILE A 1 102 ? 13.450 8.962 -5.359 1.00 88.94 102 ILE A N 1
ATOM 778 C CA . ILE A 1 102 ? 13.710 8.157 -4.159 1.00 88.94 102 ILE A CA 1
ATOM 779 C C . ILE A 1 102 ? 13.533 8.992 -2.891 1.00 88.94 102 ILE A C 1
ATOM 781 O O . ILE A 1 102 ? 12.844 8.544 -1.978 1.00 88.94 102 ILE A O 1
ATOM 785 N N . ALA A 1 103 ? 14.088 10.206 -2.838 1.00 90.25 103 ALA A N 1
ATOM 786 C CA . ALA A 1 103 ? 14.002 11.070 -1.661 1.00 90.25 103 ALA A CA 1
ATOM 787 C C . ALA A 1 103 ? 12.547 11.380 -1.280 1.00 90.25 103 ALA A C 1
ATOM 789 O O . ALA A 1 103 ? 12.180 11.261 -0.112 1.00 90.25 103 ALA A O 1
ATOM 790 N N . LEU A 1 104 ? 11.698 11.700 -2.265 1.00 86.31 104 LEU A N 1
ATOM 791 C CA . LEU A 1 104 ? 10.275 11.952 -2.038 1.00 86.31 104 LEU A CA 1
ATOM 792 C C . LEU A 1 104 ? 9.570 10.730 -1.436 1.00 86.31 104 LEU A C 1
ATOM 794 O O . LEU A 1 104 ? 8.869 10.842 -0.433 1.00 86.31 104 LEU A O 1
ATOM 798 N N . ARG A 1 105 ? 9.757 9.551 -2.036 1.00 90.31 105 ARG A N 1
ATOM 799 C CA . ARG A 1 105 ? 9.075 8.327 -1.594 1.00 90.31 105 ARG A CA 1
ATOM 800 C C . ARG A 1 105 ? 9.590 7.855 -0.237 1.00 90.31 105 ARG A C 1
ATOM 802 O O . ARG A 1 105 ? 8.793 7.451 0.604 1.00 90.31 105 ARG A O 1
ATOM 809 N N . ALA A 1 106 ? 10.892 7.984 0.012 1.00 91.94 106 ALA A N 1
ATOM 810 C CA . ALA A 1 106 ? 11.494 7.714 1.311 1.00 91.94 106 ALA A CA 1
ATOM 811 C C . ALA A 1 106 ? 10.927 8.640 2.396 1.00 91.94 106 ALA A C 1
ATOM 813 O O . ALA A 1 106 ? 10.546 8.156 3.459 1.00 91.94 106 ALA A O 1
ATOM 814 N N . ALA A 1 107 ? 10.791 9.942 2.121 1.00 93.25 107 ALA A N 1
ATOM 815 C CA . ALA A 1 107 ? 10.176 10.884 3.053 1.00 93.25 107 ALA A CA 1
ATOM 816 C C . ALA A 1 107 ? 8.727 10.491 3.388 1.00 93.25 107 ALA A C 1
ATOM 818 O O . ALA A 1 107 ? 8.353 10.462 4.560 1.00 93.25 107 ALA A O 1
ATOM 819 N N . VAL A 1 108 ? 7.930 10.111 2.380 1.00 91.94 108 VAL A N 1
ATOM 820 C CA . VAL A 1 108 ? 6.559 9.617 2.590 1.00 91.94 108 VAL A CA 1
ATOM 821 C C . VAL A 1 108 ? 6.553 8.362 3.463 1.00 91.94 108 VAL A C 1
ATOM 823 O O . VAL A 1 108 ? 5.803 8.308 4.433 1.00 91.94 108 VAL A O 1
ATOM 826 N N . LEU A 1 109 ? 7.400 7.371 3.173 1.00 93.88 109 LEU A N 1
ATOM 827 C CA . LEU A 1 109 ? 7.483 6.145 3.972 1.00 93.88 109 LEU A CA 1
ATOM 828 C C . LEU A 1 109 ? 7.866 6.444 5.426 1.00 93.88 109 LEU A C 1
ATOM 830 O O . LEU A 1 109 ? 7.197 5.965 6.335 1.00 93.88 109 LEU A O 1
ATOM 834 N N . ILE A 1 110 ? 8.888 7.272 5.653 1.00 97.50 110 ILE A N 1
ATOM 835 C CA . ILE A 1 110 ? 9.370 7.630 6.997 1.00 97.50 110 ILE A CA 1
ATOM 836 C C . ILE A 1 110 ? 8.280 8.330 7.815 1.00 97.50 110 ILE A C 1
ATOM 838 O O . ILE A 1 110 ? 8.138 8.053 9.004 1.00 97.50 110 ILE A O 1
ATOM 842 N N . VAL A 1 111 ? 7.499 9.216 7.193 1.00 96.75 111 VAL A N 1
ATOM 843 C CA . VAL A 1 111 ? 6.457 9.984 7.888 1.00 96.75 111 VAL A CA 1
ATOM 844 C C . VAL A 1 111 ? 5.186 9.164 8.088 1.00 96.75 111 VAL A C 1
ATOM 846 O O . VAL A 1 111 ? 4.614 9.172 9.173 1.00 96.75 111 VAL A O 1
ATOM 849 N N . VAL A 1 112 ? 4.721 8.449 7.064 1.00 95.19 112 VAL A N 1
ATOM 850 C CA . VAL A 1 112 ? 3.409 7.783 7.091 1.00 95.19 112 VAL A CA 1
ATOM 851 C C . VAL A 1 112 ? 3.462 6.449 7.836 1.00 95.19 112 VAL A C 1
ATOM 853 O O . VAL A 1 112 ? 2.475 6.063 8.465 1.00 95.19 112 VAL A O 1
ATOM 856 N N . LEU A 1 113 ? 4.605 5.757 7.834 1.00 97.12 113 LEU A N 1
ATOM 857 C CA . LEU A 1 113 ? 4.768 4.468 8.510 1.00 97.12 113 LEU A CA 1
ATOM 858 C C . LEU A 1 113 ? 4.439 4.520 10.010 1.00 97.12 113 LEU A C 1
ATOM 860 O O . LEU A 1 113 ? 3.602 3.725 10.444 1.00 97.12 113 LEU A O 1
ATOM 864 N N . PRO A 1 114 ? 5.012 5.436 10.817 1.00 97.88 114 PRO A N 1
ATOM 865 C CA . PRO A 1 114 ? 4.669 5.520 12.234 1.00 97.88 114 PRO A CA 1
ATOM 866 C C . PRO A 1 114 ? 3.197 5.890 12.456 1.00 97.88 114 PRO A C 1
ATOM 868 O O . PRO A 1 114 ? 2.587 5.396 13.405 1.00 97.88 114 PRO A O 1
ATOM 871 N N . VAL A 1 115 ? 2.593 6.688 11.566 1.00 96.94 115 VAL A N 1
ATOM 872 C CA . VAL A 1 115 ? 1.163 7.026 11.641 1.00 96.94 115 VAL A CA 1
ATOM 873 C C . VAL A 1 115 ? 0.309 5.776 11.431 1.00 96.94 115 VAL A C 1
ATOM 875 O O . VAL A 1 115 ? -0.580 5.515 12.242 1.00 96.94 115 VAL A O 1
ATOM 878 N N . TYR A 1 116 ? 0.597 4.973 10.405 1.00 96.56 116 TYR A N 1
ATOM 879 C CA . TYR A 1 116 ? -0.094 3.702 10.173 1.00 96.56 116 TYR A CA 1
ATOM 880 C C . TYR A 1 116 ? 0.031 2.765 11.373 1.00 96.56 116 TYR A C 1
ATOM 882 O O . TYR A 1 116 ? -0.980 2.274 11.876 1.00 96.56 116 TYR A O 1
ATOM 890 N N . ILE A 1 117 ? 1.261 2.563 11.857 1.00 96.81 117 ILE A N 1
ATOM 891 C CA . ILE A 1 117 ? 1.567 1.692 12.995 1.00 96.81 117 ILE A CA 1
ATOM 892 C C . ILE A 1 117 ? 0.741 2.107 14.215 1.00 96.81 117 ILE A C 1
ATOM 894 O O . ILE A 1 117 ? 0.049 1.275 14.803 1.00 96.81 117 ILE A O 1
ATOM 898 N N . TYR A 1 118 ? 0.759 3.396 14.564 1.00 97.12 118 TYR A N 1
ATOM 899 C CA . TYR A 1 118 ? 0.011 3.919 15.702 1.00 97.12 118 TYR A CA 1
ATOM 900 C C . TYR A 1 118 ? -1.495 3.648 15.577 1.00 97.12 118 TYR A C 1
ATOM 902 O O . TYR A 1 118 ? -2.098 3.092 16.496 1.00 97.12 118 TYR A O 1
ATOM 910 N N . HIS A 1 119 ? -2.105 3.990 14.437 1.00 94.12 119 HIS A N 1
ATOM 911 C CA . HIS A 1 119 ? -3.552 3.849 14.249 1.00 94.12 119 HIS A CA 1
ATOM 912 C C . HIS A 1 119 ? -3.984 2.381 14.174 1.00 94.12 119 HIS A C 1
ATOM 914 O O . HIS A 1 119 ? -5.003 2.010 14.754 1.00 94.12 119 HIS A O 1
ATOM 920 N N . TRP A 1 120 ? -3.185 1.528 13.530 1.00 94.69 120 TRP A N 1
ATOM 921 C CA . TRP A 1 120 ? -3.438 0.092 13.466 1.00 94.69 120 TRP A CA 1
ATOM 922 C C . TRP A 1 120 ? -3.417 -0.562 14.854 1.00 94.69 120 TRP A C 1
ATOM 924 O O . TRP A 1 120 ? -4.339 -1.308 15.205 1.00 94.69 120 TRP A O 1
ATOM 934 N N . PHE A 1 121 ? -2.400 -0.262 15.670 1.00 92.81 121 PHE A N 1
ATOM 935 C CA . PHE A 1 121 ? -2.299 -0.803 17.027 1.00 92.81 121 PHE A CA 1
ATOM 936 C C . PHE A 1 121 ? -3.358 -0.225 17.967 1.00 92.81 121 PHE A C 1
ATOM 938 O O . PHE A 1 121 ? -3.919 -0.968 18.772 1.00 92.81 121 PHE A O 1
ATOM 945 N N . ALA A 1 122 ? -3.684 1.065 17.842 1.00 91.38 122 ALA A N 1
ATOM 946 C CA . ALA A 1 122 ? -4.763 1.683 18.606 1.00 91.38 122 ALA A CA 1
ATOM 947 C C . ALA A 1 122 ? -6.122 1.026 18.306 1.00 91.38 122 ALA A C 1
ATOM 949 O O . ALA A 1 122 ? -6.864 0.712 19.237 1.00 91.38 122 ALA A O 1
ATOM 950 N N . ALA A 1 123 ? -6.418 0.746 17.031 1.00 86.81 123 ALA A N 1
ATOM 951 C CA . ALA A 1 123 ? -7.645 0.059 16.621 1.00 86.81 123 ALA A CA 1
ATOM 952 C C . ALA A 1 123 ? -7.678 -1.415 17.065 1.00 86.81 123 ALA A C 1
ATOM 954 O O . ALA A 1 123 ? -8.710 -1.924 17.507 1.00 86.81 123 ALA A O 1
ATOM 955 N N . SER A 1 124 ? -6.529 -2.094 16.982 1.00 83.56 1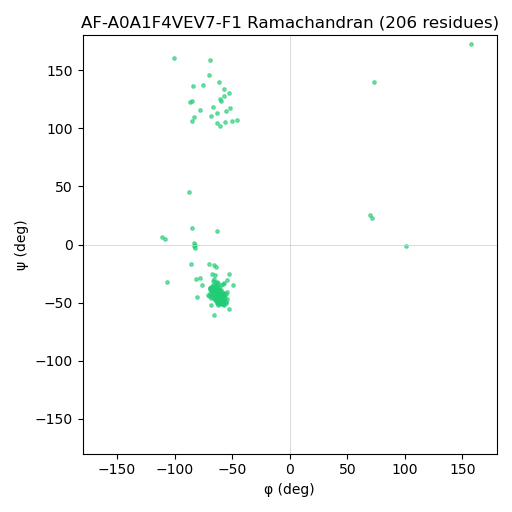24 SER A N 1
ATOM 956 C CA . SER A 1 124 ? -6.384 -3.519 17.304 1.00 83.56 124 SER A CA 1
ATOM 957 C C . SER A 1 124 ? -6.227 -3.810 18.797 1.00 83.56 124 SER A C 1
ATOM 959 O O . SER A 1 124 ? -6.099 -4.976 19.180 1.00 83.56 124 SER A O 1
ATOM 961 N N . LYS A 1 125 ? -6.225 -2.784 19.657 1.00 85.25 125 LYS A N 1
ATOM 962 C CA . LYS A 1 125 ? -6.093 -2.963 21.103 1.00 85.25 125 LYS A CA 1
ATOM 963 C C . LYS A 1 125 ? -7.241 -3.829 21.628 1.00 85.25 125 LYS A C 1
ATOM 965 O O . LYS A 1 125 ? -8.419 -3.497 21.441 1.00 85.25 125 LYS A O 1
ATOM 970 N N . GLN A 1 126 ? -6.879 -4.931 22.290 1.00 77.81 126 GLN A N 1
ATOM 971 C CA . GLN A 1 126 ? -7.836 -5.857 22.891 1.00 77.81 126 GLN A CA 1
ATOM 972 C C . GLN A 1 126 ? -8.742 -5.119 23.880 1.00 77.81 126 GLN A C 1
ATOM 974 O O . GLN A 1 126 ? -8.279 -4.331 24.707 1.00 77.81 126 GLN A O 1
ATOM 979 N N . VAL A 1 127 ? -10.042 -5.386 23.780 1.00 79.25 127 VAL A N 1
ATOM 980 C CA . VAL A 1 127 ? -11.028 -4.880 24.733 1.00 79.25 127 VAL A CA 1
ATOM 981 C C . VAL A 1 127 ? -11.054 -5.805 25.940 1.00 79.25 127 VAL A C 1
ATOM 983 O O . VAL A 1 127 ? -11.537 -6.930 25.850 1.00 79.25 127 VAL A O 1
ATOM 986 N N . LEU A 1 128 ? -10.557 -5.316 27.074 1.00 76.31 128 LEU A N 1
ATOM 987 C CA . LEU A 1 128 ? -10.617 -5.998 28.371 1.00 76.31 128 LEU A CA 1
ATOM 988 C C . LEU A 1 128 ? -11.925 -5.661 29.107 1.00 76.31 128 LEU A C 1
ATOM 990 O O . LEU A 1 128 ? -11.912 -5.307 30.281 1.00 76.31 128 LEU A O 1
ATOM 994 N N . SER A 1 129 ? -13.052 -5.703 28.393 1.00 73.19 129 SER A N 1
ATOM 995 C CA . SER A 1 129 ? -14.369 -5.526 29.008 1.00 73.19 129 SER A CA 1
ATOM 996 C C . SER A 1 129 ? -14.852 -6.865 29.575 1.00 73.19 129 SER A C 1
ATOM 998 O O . SER A 1 129 ? -14.720 -7.879 28.878 1.00 73.19 129 SER A O 1
ATOM 1000 N N . PRO A 1 130 ? -15.428 -6.896 30.792 1.00 72.31 130 PRO A N 1
ATOM 1001 C CA . PRO A 1 130 ? -16.135 -8.073 31.293 1.00 72.31 130 PRO A CA 1
ATOM 1002 C C . PRO A 1 130 ? -17.407 -8.375 30.482 1.00 72.31 130 PRO A C 1
ATOM 1004 O O . PRO A 1 130 ? -17.907 -9.493 30.530 1.00 72.31 130 PRO A O 1
ATOM 1007 N N . ASP A 1 131 ? -17.900 -7.403 29.710 1.00 80.56 131 ASP A N 1
ATOM 1008 C CA . ASP A 1 131 ? -19.036 -7.558 28.807 1.00 80.56 131 ASP A CA 1
ATOM 1009 C C . ASP A 1 131 ? -18.630 -8.287 27.508 1.00 80.56 131 ASP A C 1
ATOM 1011 O O . ASP A 1 131 ? -17.817 -7.799 26.707 1.00 80.56 131 ASP A O 1
ATOM 1015 N N . GLU A 1 132 ? -19.207 -9.472 27.302 1.00 81.88 132 GLU A N 1
ATOM 1016 C CA . GLU A 1 132 ? -18.992 -10.319 26.128 1.00 81.88 132 GLU A CA 1
ATOM 1017 C C . GLU A 1 132 ? -19.533 -9.692 24.831 1.00 81.88 132 GLU A C 1
ATOM 1019 O O . GLU A 1 132 ? -18.936 -9.857 23.759 1.00 81.88 132 GLU A O 1
ATOM 1024 N N . GLU A 1 133 ? -20.606 -8.903 24.908 1.00 77.06 133 GLU A N 1
ATOM 1025 C CA . GLU A 1 133 ? -21.181 -8.217 23.754 1.00 77.06 133 GLU A CA 1
ATOM 1026 C C . GLU A 1 133 ? -20.208 -7.154 23.222 1.00 77.06 133 GLU A C 1
ATOM 1028 O O . GLU A 1 133 ? -19.925 -7.098 22.022 1.00 77.06 133 GLU A O 1
ATOM 1033 N N . VAL A 1 134 ? -19.587 -6.385 24.121 1.00 76.06 134 VAL A N 1
ATOM 1034 C CA . VAL A 1 134 ? -18.584 -5.367 23.763 1.00 76.06 134 VAL A CA 1
ATOM 1035 C C . VAL A 1 134 ? -17.331 -6.012 23.155 1.00 76.06 134 VAL A C 1
ATOM 1037 O O . VAL A 1 134 ? -16.795 -5.530 22.151 1.00 76.06 134 VAL A O 1
ATOM 1040 N N . ARG A 1 135 ? -16.866 -7.134 23.720 1.00 81.25 135 ARG A N 1
ATOM 1041 C CA . ARG A 1 135 ? -15.724 -7.891 23.179 1.00 81.25 135 ARG A CA 1
ATOM 1042 C C . ARG A 1 135 ? -16.004 -8.448 21.784 1.00 81.25 135 ARG A C 1
ATOM 1044 O O . ARG A 1 135 ? -15.189 -8.260 20.877 1.00 81.25 135 ARG A O 1
ATOM 1051 N N . SER A 1 136 ? -17.141 -9.118 21.604 1.00 81.75 136 SER A N 1
ATOM 1052 C CA . SER A 1 136 ? -17.534 -9.701 20.316 1.00 81.75 136 SER A CA 1
ATOM 1053 C C . SER A 1 136 ? -17.764 -8.624 19.250 1.00 81.75 136 SER A C 1
ATOM 1055 O O . SER A 1 136 ? -17.415 -8.806 18.082 1.00 81.75 136 SER A O 1
ATOM 1057 N N . PHE A 1 137 ? -18.288 -7.458 19.635 1.00 79.75 137 PHE A N 1
ATOM 1058 C CA . PHE A 1 137 ? -18.411 -6.301 18.755 1.00 79.75 137 PHE A CA 1
ATOM 1059 C C . PHE A 1 137 ? -17.045 -5.803 18.258 1.00 79.75 137 PHE A C 1
ATOM 1061 O O . PHE A 1 137 ? -16.838 -5.705 17.047 1.00 79.75 137 PHE A O 1
ATOM 1068 N N . ALA A 1 138 ? -16.075 -5.597 19.152 1.00 81.00 138 ALA A N 1
ATOM 1069 C CA . ALA A 1 138 ? -14.728 -5.167 18.768 1.00 81.00 138 ALA A CA 1
ATOM 1070 C C . ALA A 1 138 ? -14.015 -6.176 17.844 1.00 81.00 138 ALA A C 1
ATOM 1072 O O . ALA A 1 138 ? -13.319 -5.785 16.902 1.00 81.00 138 ALA A O 1
ATOM 1073 N N . GLN A 1 139 ? -14.218 -7.480 18.065 1.00 84.88 139 GLN A N 1
ATOM 1074 C CA . GLN A 1 139 ? -13.716 -8.530 17.170 1.00 84.88 139 GLN A CA 1
ATOM 1075 C C . GLN A 1 139 ? -14.359 -8.455 15.776 1.00 84.88 139 GLN A C 1
ATOM 1077 O O . GLN A 1 139 ? -13.658 -8.565 14.766 1.00 84.88 139 GLN A O 1
ATOM 1082 N N . ARG A 1 140 ? -15.676 -8.215 15.700 1.00 84.94 140 ARG A N 1
ATOM 1083 C CA . ARG A 1 140 ? -16.395 -8.025 14.428 1.00 84.94 140 ARG A CA 1
ATOM 1084 C C . ARG A 1 140 ? -15.904 -6.797 13.662 1.00 84.94 140 ARG A C 1
ATOM 1086 O O . ARG A 1 140 ? -15.755 -6.878 12.443 1.00 84.94 140 ARG A O 1
ATOM 1093 N N . GLU A 1 141 ? -15.611 -5.689 14.342 1.00 84.31 141 GLU A N 1
ATOM 1094 C CA . GLU A 1 141 ? -15.033 -4.498 13.704 1.00 84.31 141 GLU A CA 1
ATOM 1095 C C . GLU A 1 141 ? -13.650 -4.787 13.112 1.00 84.31 141 GLU A C 1
ATOM 1097 O O . GLU A 1 141 ? -13.421 -4.498 11.935 1.00 84.31 141 GLU A O 1
ATOM 1102 N N . ARG A 1 142 ? -12.765 -5.438 13.884 1.00 88.38 142 ARG A N 1
ATOM 1103 C CA . ARG A 1 142 ? -11.430 -5.846 13.415 1.00 88.38 142 ARG A CA 1
ATOM 1104 C C . ARG A 1 142 ? -11.518 -6.743 12.188 1.00 88.38 142 ARG A C 1
ATOM 1106 O O . ARG A 1 142 ? -10.855 -6.486 11.184 1.00 88.38 142 ARG A O 1
ATOM 1113 N N . LYS A 1 143 ? -12.369 -7.771 12.245 1.00 89.12 143 LYS A N 1
ATOM 1114 C CA . LYS A 1 143 ? -12.613 -8.682 11.119 1.00 89.12 143 LYS A CA 1
ATOM 1115 C C . LYS A 1 143 ? -13.135 -7.926 9.897 1.00 89.12 143 LYS A C 1
ATOM 1117 O O . LYS A 1 143 ? -12.654 -8.156 8.792 1.00 89.12 143 LYS A O 1
ATOM 1122 N N . GLY A 1 144 ? -14.062 -6.990 10.100 1.00 87.19 144 GLY A N 1
ATOM 1123 C CA . GLY A 1 144 ? -14.607 -6.148 9.039 1.00 87.19 144 GLY A CA 1
ATOM 1124 C C . GLY A 1 144 ? -13.547 -5.276 8.364 1.00 87.19 144 GLY A C 1
ATOM 1125 O O . GLY A 1 144 ? -13.490 -5.243 7.139 1.00 87.19 144 GLY A O 1
ATOM 1126 N N . TYR A 1 145 ? -12.678 -4.618 9.136 1.00 89.38 145 TYR A N 1
ATOM 1127 C CA . TYR A 1 145 ? -11.552 -3.860 8.584 1.00 89.38 145 TYR A CA 1
ATOM 1128 C C . TYR A 1 145 ? -10.626 -4.751 7.746 1.00 89.38 145 TYR A C 1
ATOM 1130 O O . TYR A 1 145 ? -10.315 -4.417 6.605 1.00 89.38 145 TYR A O 1
ATOM 1138 N N . VAL A 1 146 ? -10.226 -5.911 8.278 1.00 92.38 146 VAL A N 1
ATOM 1139 C CA . VAL A 1 146 ? -9.336 -6.850 7.575 1.00 92.38 146 VAL A CA 1
ATOM 1140 C C . VAL A 1 146 ? -9.958 -7.313 6.255 1.00 92.38 146 VAL A C 1
ATOM 1142 O O . VAL A 1 146 ? -9.279 -7.346 5.231 1.00 92.38 146 VAL A O 1
ATOM 1145 N N . GLN A 1 147 ? -11.257 -7.615 6.250 1.00 90.69 147 GLN A N 1
ATOM 1146 C CA . GLN A 1 147 ? -11.987 -7.979 5.033 1.00 90.69 147 GLN A CA 1
ATOM 1147 C C . GLN A 1 147 ? -12.018 -6.843 4.007 1.00 90.69 147 GLN A C 1
ATOM 1149 O O . GLN A 1 147 ? -11.844 -7.107 2.818 1.00 90.69 147 GLN A O 1
ATOM 1154 N N . ILE A 1 148 ? -12.193 -5.591 4.442 1.00 88.00 148 ILE A N 1
ATOM 1155 C CA . ILE A 1 148 ? -12.120 -4.420 3.556 1.00 88.00 148 ILE A CA 1
ATOM 1156 C C . ILE A 1 148 ? -10.720 -4.325 2.944 1.00 88.00 148 ILE A C 1
ATOM 1158 O O . ILE A 1 148 ? -10.600 -4.281 1.725 1.00 88.00 148 ILE A O 1
ATOM 1162 N N . VAL A 1 149 ? -9.655 -4.387 3.747 1.00 92.31 149 VAL A N 1
ATOM 1163 C CA . VAL A 1 149 ? -8.272 -4.342 3.235 1.00 92.31 149 VAL A CA 1
ATOM 1164 C C . VAL A 1 149 ? -8.014 -5.442 2.200 1.00 92.31 149 VAL A C 1
ATOM 1166 O O . VAL A 1 149 ? -7.475 -5.169 1.125 1.00 92.31 149 VAL A O 1
ATOM 1169 N N . LEU A 1 150 ? -8.429 -6.680 2.480 1.00 93.44 150 LEU A N 1
ATOM 1170 C CA . LEU A 1 150 ? -8.267 -7.802 1.550 1.00 93.44 150 LEU A CA 1
ATOM 1171 C C . LEU A 1 150 ? -9.086 -7.611 0.267 1.00 93.44 150 LEU A C 1
ATOM 1173 O O . LEU A 1 150 ? -8.572 -7.836 -0.825 1.00 93.44 150 LEU A O 1
ATOM 1177 N N . THR A 1 151 ? -10.327 -7.138 0.372 1.00 89.56 151 THR A N 1
ATOM 1178 C CA . THR A 1 151 ? -11.193 -6.888 -0.793 1.00 89.56 151 THR A CA 1
ATOM 1179 C C . THR A 1 151 ? -10.594 -5.811 -1.694 1.00 89.56 151 THR A C 1
ATOM 1181 O O . THR A 1 151 ? -10.424 -6.018 -2.893 1.00 89.56 151 THR A O 1
ATOM 1184 N N . PHE A 1 152 ? -10.209 -4.677 -1.112 1.00 87.69 152 PHE A N 1
ATOM 1185 C CA . PHE A 1 152 ? -9.670 -3.541 -1.853 1.00 87.69 152 PHE A CA 1
ATOM 1186 C C . PHE A 1 152 ? -8.314 -3.874 -2.487 1.00 87.69 152 PHE A C 1
ATOM 1188 O O . PHE A 1 152 ? -8.103 -3.599 -3.666 1.00 87.69 152 PHE A O 1
ATOM 1195 N N . SER A 1 153 ? -7.424 -4.553 -1.759 1.00 91.38 153 SER A N 1
ATOM 1196 C CA . SER A 1 153 ? -6.154 -5.023 -2.331 1.00 91.38 153 SER A CA 1
ATOM 1197 C C . SER A 1 153 ? -6.352 -6.066 -3.438 1.00 91.38 153 SER A C 1
ATOM 1199 O O . SER A 1 153 ? -5.605 -6.054 -4.410 1.00 91.38 153 SER A O 1
ATOM 1201 N N . THR A 1 154 ? -7.389 -6.907 -3.362 1.00 92.19 154 THR A N 1
ATOM 1202 C CA . THR A 1 154 ? -7.746 -7.837 -4.448 1.00 92.19 154 THR A CA 1
ATOM 1203 C C . THR A 1 154 ? -8.178 -7.092 -5.711 1.00 92.19 154 THR A C 1
ATOM 1205 O O . THR A 1 154 ? -7.754 -7.457 -6.802 1.00 92.19 154 THR A O 1
ATOM 1208 N N . ILE A 1 155 ? -8.968 -6.020 -5.587 1.00 88.62 155 ILE A N 1
ATOM 1209 C CA . ILE A 1 155 ? -9.363 -5.192 -6.740 1.00 88.62 155 ILE A CA 1
ATOM 1210 C C . ILE A 1 155 ? -8.123 -4.596 -7.417 1.00 88.62 155 ILE A C 1
ATOM 1212 O O . ILE A 1 155 ? -7.984 -4.690 -8.636 1.00 88.62 155 ILE A O 1
ATOM 1216 N N . ILE A 1 156 ? -7.193 -4.040 -6.634 1.00 86.94 156 ILE A N 1
ATOM 1217 C CA . ILE A 1 156 ? -5.934 -3.503 -7.172 1.00 86.94 156 ILE A CA 1
ATOM 1218 C C . ILE A 1 156 ? -5.126 -4.620 -7.849 1.00 86.94 156 ILE A C 1
ATOM 1220 O O . ILE A 1 156 ? -4.597 -4.401 -8.936 1.00 86.94 156 ILE A O 1
ATOM 1224 N N . LEU A 1 157 ? -5.083 -5.823 -7.263 1.00 91.00 157 LEU A N 1
ATOM 1225 C CA . LEU A 1 157 ? -4.368 -6.974 -7.825 1.00 91.00 157 LEU A CA 1
ATOM 1226 C C . LEU A 1 157 ? -4.954 -7.412 -9.159 1.00 91.00 157 LEU A C 1
ATOM 1228 O O . LEU A 1 157 ? -4.207 -7.790 -10.049 1.00 91.00 157 LEU A O 1
ATOM 1232 N N . ILE A 1 158 ? -6.275 -7.365 -9.319 1.00 89.38 158 ILE A N 1
ATOM 1233 C CA . ILE A 1 158 ? -6.911 -7.680 -10.599 1.00 89.38 158 ILE A CA 1
ATOM 1234 C C . ILE A 1 158 ? -6.472 -6.654 -11.650 1.00 89.38 158 ILE A C 1
ATOM 1236 O O . ILE A 1 158 ? -6.057 -7.040 -12.739 1.00 89.38 158 ILE A O 1
ATOM 1240 N N . ILE A 1 159 ? -6.481 -5.360 -11.319 1.00 84.94 159 ILE A N 1
ATOM 1241 C CA . ILE A 1 159 ? -6.084 -4.290 -12.249 1.00 84.94 159 ILE A CA 1
ATOM 1242 C C . ILE A 1 159 ? -4.615 -4.443 -12.676 1.00 84.94 159 ILE A C 1
ATOM 1244 O O . ILE A 1 159 ? -4.298 -4.424 -13.868 1.00 84.94 159 ILE A O 1
ATOM 1248 N N . THR A 1 160 ? -3.703 -4.609 -11.719 1.00 85.44 160 THR A N 1
ATOM 1249 C CA . THR A 1 160 ? -2.260 -4.711 -11.999 1.00 85.44 160 THR A CA 1
ATOM 1250 C C . THR A 1 160 ? -1.877 -6.082 -12.554 1.00 85.44 160 THR A C 1
ATOM 1252 O O . THR A 1 160 ? -1.029 -6.178 -13.444 1.00 85.44 160 THR A O 1
ATOM 1255 N N . GLY A 1 161 ? -2.551 -7.134 -12.095 1.00 88.69 161 GLY A N 1
ATOM 1256 C CA . GLY A 1 161 ? -2.383 -8.515 -12.527 1.00 88.69 161 GLY A CA 1
ATOM 1257 C C . GLY A 1 161 ? -2.818 -8.734 -13.969 1.00 88.69 161 GLY A C 1
ATOM 1258 O O . GLY A 1 161 ? -2.088 -9.381 -14.712 1.00 88.69 161 GLY A O 1
ATOM 1259 N N . VAL A 1 162 ? -3.924 -8.130 -14.423 1.00 90.69 162 VAL A N 1
ATOM 1260 C CA . VAL A 1 162 ? -4.326 -8.182 -15.842 1.00 90.69 162 VAL A CA 1
ATOM 1261 C C . VAL A 1 162 ? -3.212 -7.644 -16.740 1.00 90.69 162 VAL A C 1
ATOM 1263 O O . VAL A 1 162 ? -2.861 -8.289 -17.727 1.00 90.69 16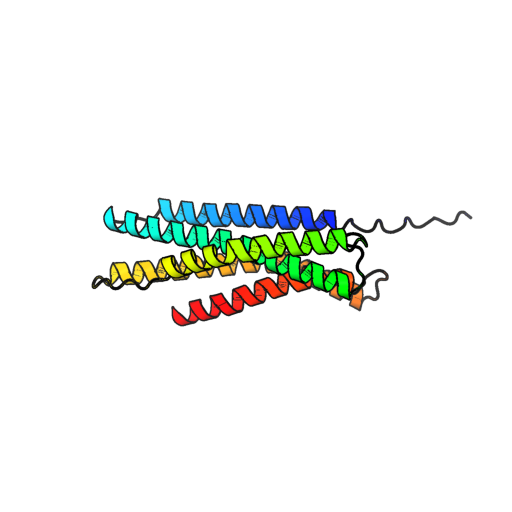2 VAL A O 1
ATOM 1266 N N . ARG A 1 163 ? -2.586 -6.516 -16.373 1.00 88.75 163 ARG A N 1
ATOM 1267 C CA . ARG A 1 163 ? -1.437 -5.985 -17.122 1.00 88.75 163 ARG A CA 1
ATOM 1268 C C . ARG A 1 163 ? -0.236 -6.929 -17.072 1.00 88.75 163 ARG A C 1
ATOM 1270 O O . ARG A 1 163 ? 0.433 -7.106 -18.085 1.00 88.75 163 ARG A O 1
ATOM 1277 N N . PHE A 1 164 ? 0.041 -7.528 -15.916 1.00 90.75 164 PHE A N 1
ATOM 1278 C CA . PHE A 1 164 ? 1.136 -8.485 -15.775 1.00 90.75 164 PHE A CA 1
ATOM 1279 C C . PHE A 1 164 ? 0.952 -9.695 -16.704 1.00 90.75 164 PHE A C 1
ATOM 1281 O O . PHE A 1 164 ? 1.857 -10.033 -17.463 1.00 90.75 164 PHE A O 1
ATOM 1288 N N . ILE A 1 165 ? -0.245 -10.290 -16.710 1.00 94.31 165 ILE A N 1
ATOM 1289 C CA . ILE A 1 165 ? -0.593 -11.414 -17.588 1.00 94.31 165 ILE A CA 1
ATOM 1290 C C . ILE A 1 165 ? -0.547 -11.000 -19.061 1.00 94.31 165 ILE A C 1
ATOM 1292 O O . ILE A 1 165 ? 0.014 -11.727 -19.874 1.00 94.31 165 ILE A O 1
ATOM 1296 N N . TYR A 1 166 ? -1.067 -9.821 -19.408 1.00 93.44 166 TYR A N 1
ATOM 1297 C CA . TYR A 1 166 ? -0.986 -9.285 -20.768 1.00 93.44 166 TYR A CA 1
ATOM 1298 C C . TYR A 1 166 ? 0.462 -9.225 -21.280 1.00 93.44 166 TYR A C 1
ATOM 1300 O O . TYR A 1 166 ? 0.747 -9.702 -22.377 1.00 93.44 166 TYR A O 1
ATOM 1308 N N . LEU A 1 167 ? 1.396 -8.716 -20.469 1.00 92.44 167 LEU A N 1
ATOM 1309 C CA . LEU A 1 167 ? 2.814 -8.651 -20.839 1.00 92.44 167 LEU A CA 1
ATOM 1310 C C . LEU A 1 167 ? 3.459 -10.037 -20.966 1.00 92.44 167 LEU A C 1
ATOM 1312 O O . LEU A 1 167 ? 4.262 -10.247 -21.874 1.00 92.44 167 LEU A O 1
ATOM 1316 N N . LEU A 1 168 ? 3.095 -10.993 -20.103 1.00 94.19 168 LEU A N 1
ATOM 1317 C CA . LEU A 1 168 ? 3.564 -12.379 -20.217 1.00 94.19 168 LEU A CA 1
ATOM 1318 C C . LEU A 1 168 ? 3.082 -13.042 -21.511 1.00 94.19 168 LEU A C 1
ATOM 1320 O O . LEU A 1 168 ? 3.853 -13.750 -22.154 1.00 94.19 168 LEU A O 1
ATOM 1324 N N . LEU A 1 169 ? 1.832 -12.797 -21.911 1.00 95.56 169 LEU A N 1
ATOM 1325 C CA . LEU A 1 169 ? 1.283 -13.325 -23.160 1.00 95.56 169 LEU A CA 1
ATOM 1326 C C . LEU A 1 169 ? 1.989 -12.729 -24.378 1.00 95.56 169 LEU A C 1
ATOM 1328 O O . LEU A 1 169 ? 2.376 -13.475 -25.271 1.00 95.56 169 LEU A O 1
ATOM 1332 N N . LEU A 1 170 ? 2.214 -11.411 -24.403 1.00 95.12 170 LEU A N 1
ATOM 1333 C CA . LEU A 1 170 ? 2.969 -10.776 -25.487 1.00 95.12 170 LEU A CA 1
ATOM 1334 C C . LEU A 1 170 ? 4.396 -11.327 -25.596 1.00 95.12 170 LEU A C 1
ATOM 1336 O O . LEU A 1 170 ? 4.857 -11.611 -26.702 1.00 95.12 170 LEU A O 1
ATOM 1340 N N . LEU A 1 171 ? 5.069 -11.520 -24.456 1.00 93.56 171 LEU A N 1
ATOM 1341 C CA . LEU A 1 171 ? 6.396 -12.130 -24.408 1.00 93.56 171 LEU A CA 1
ATOM 1342 C C . LEU A 1 171 ? 6.366 -13.570 -24.945 1.00 93.56 171 LEU A C 1
ATOM 1344 O O . LEU A 1 171 ? 7.198 -13.931 -25.773 1.00 93.56 171 LEU A O 1
ATOM 1348 N N . GLY A 1 172 ? 5.390 -14.379 -24.519 1.00 94.44 172 GLY A N 1
ATOM 1349 C CA . GLY A 1 172 ? 5.232 -15.769 -24.959 1.00 94.44 172 GLY A CA 1
ATOM 1350 C C . GLY A 1 172 ? 4.880 -15.918 -26.443 1.00 94.44 172 GLY A C 1
ATOM 1351 O O . GLY A 1 172 ? 5.273 -16.898 -27.068 1.00 94.44 172 GLY A O 1
ATOM 1352 N N . LEU A 1 173 ? 4.188 -14.933 -27.022 1.00 95.88 173 LEU A N 1
ATOM 1353 C CA . LEU A 1 173 ? 3.878 -14.866 -28.454 1.00 95.88 173 LEU A CA 1
ATOM 1354 C C . LEU A 1 173 ? 5.029 -14.293 -29.299 1.00 95.88 173 LEU A C 1
ATOM 1356 O O . LEU A 1 173 ? 4.908 -14.224 -30.520 1.00 95.88 173 LEU A O 1
ATOM 1360 N N . GLY A 1 174 ? 6.134 -13.873 -28.673 1.00 92.62 174 GLY A N 1
ATOM 1361 C CA . GLY A 1 174 ? 7.288 -13.309 -29.372 1.00 92.62 174 GLY A CA 1
ATOM 1362 C C . GLY A 1 174 ? 7.030 -11.926 -29.976 1.00 92.62 174 GLY A C 1
ATOM 1363 O O . GLY A 1 174 ? 7.684 -11.555 -30.951 1.00 92.62 174 GLY A O 1
ATOM 1364 N N . VAL A 1 175 ? 6.080 -11.158 -29.429 1.00 92.94 175 VAL A N 1
ATOM 1365 C CA . VAL A 1 175 ? 5.807 -9.794 -29.899 1.00 92.94 175 VAL A CA 1
ATOM 1366 C C . VAL A 1 175 ? 7.008 -8.904 -29.578 1.00 92.94 175 VAL A C 1
ATOM 1368 O O . VAL A 1 175 ? 7.371 -8.703 -28.418 1.00 92.94 175 VAL A O 1
ATOM 1371 N N . SER A 1 176 ? 7.631 -8.354 -30.621 1.00 86.44 176 SER A N 1
ATOM 1372 C CA . SER A 1 176 ? 8.761 -7.435 -30.490 1.00 86.44 176 SER A CA 1
ATOM 1373 C C . SER A 1 176 ? 8.363 -6.170 -29.724 1.00 86.44 176 SER A C 1
ATOM 1375 O O . SER A 1 176 ? 7.290 -5.618 -29.962 1.00 86.44 176 SER A O 1
ATOM 1377 N N . GLY A 1 177 ? 9.249 -5.676 -28.855 1.00 83.38 177 GLY A N 1
ATOM 1378 C CA . GLY A 1 177 ? 9.032 -4.451 -28.073 1.00 83.38 177 GLY A CA 1
ATOM 1379 C C . GLY A 1 177 ? 8.598 -4.681 -26.623 1.00 83.38 177 GLY A C 1
ATOM 1380 O O . GLY A 1 177 ? 8.456 -3.714 -25.880 1.00 83.38 177 GLY A O 1
ATOM 1381 N N . VAL A 1 178 ? 8.429 -5.936 -26.189 1.00 87.94 178 VAL A N 1
ATOM 1382 C CA . VAL A 1 178 ? 8.285 -6.258 -24.762 1.00 87.94 178 VAL A CA 1
ATOM 1383 C C . VAL A 1 178 ? 9.659 -6.396 -24.120 1.00 87.94 178 VAL A C 1
ATOM 1385 O O . VAL A 1 178 ? 10.369 -7.378 -24.316 1.00 87.94 178 VAL A O 1
ATOM 1388 N N . GLU A 1 179 ? 10.023 -5.398 -23.328 1.00 89.44 179 GLU A N 1
ATOM 1389 C CA . GLU A 1 179 ? 11.286 -5.354 -22.593 1.00 89.44 179 GLU A CA 1
ATOM 1390 C C . GLU A 1 179 ? 11.106 -5.746 -21.120 1.00 89.44 179 GLU A C 1
ATOM 1392 O O . GLU A 1 179 ? 10.016 -5.628 -20.557 1.00 89.44 179 GLU A O 1
ATOM 1397 N N . LEU A 1 180 ? 12.198 -6.124 -20.444 1.00 87.62 180 LEU A N 1
ATOM 1398 C CA . LEU A 1 180 ? 12.190 -6.419 -19.002 1.00 87.62 180 LEU A CA 1
ATOM 1399 C C . LEU A 1 180 ? 11.692 -5.221 -18.168 1.00 87.62 180 LEU A C 1
ATOM 1401 O O . LEU A 1 180 ? 10.978 -5.389 -17.178 1.00 87.62 180 LEU A O 1
ATOM 1405 N N . SER A 1 181 ? 12.002 -4.006 -18.626 1.00 87.19 181 SER A N 1
ATOM 1406 C CA . SER A 1 181 ? 11.517 -2.734 -18.082 1.00 87.19 181 SER A CA 1
ATOM 1407 C C . SER A 1 181 ? 9.984 -2.653 -18.009 1.00 87.19 181 SER A C 1
ATOM 1409 O O . SER A 1 181 ? 9.443 -2.046 -17.081 1.00 87.19 181 SER A O 1
ATOM 1411 N N . SER A 1 182 ? 9.272 -3.321 -18.924 1.00 88.56 182 SER A N 1
ATOM 1412 C CA . SER A 1 182 ? 7.804 -3.313 -19.003 1.00 88.56 182 SER A CA 1
ATOM 1413 C C . SER A 1 182 ? 7.145 -4.016 -17.814 1.00 88.56 182 SER A C 1
ATOM 1415 O O . SER A 1 182 ? 6.015 -3.688 -17.449 1.00 88.56 182 SER A O 1
ATOM 1417 N N . PHE A 1 183 ? 7.853 -4.950 -17.171 1.00 91.62 183 PHE A N 1
ATOM 1418 C CA . PHE A 1 183 ? 7.347 -5.719 -16.032 1.00 91.62 183 PHE A CA 1
ATOM 1419 C C . PHE A 1 183 ? 7.530 -5.010 -14.688 1.00 91.62 183 PHE A C 1
ATOM 1421 O O . PHE A 1 183 ? 6.864 -5.370 -13.722 1.00 91.62 183 PHE A O 1
ATOM 1428 N N . THR A 1 184 ? 8.396 -3.996 -14.614 1.00 91.31 184 THR A N 1
ATOM 1429 C CA . THR A 1 184 ? 8.823 -3.366 -13.350 1.00 91.31 184 THR A CA 1
ATOM 1430 C C . THR A 1 184 ? 7.659 -2.849 -12.504 1.00 91.31 184 THR A C 1
ATOM 1432 O O . THR A 1 184 ? 7.551 -3.204 -11.329 1.00 91.31 184 THR A O 1
ATOM 1435 N N . MET A 1 185 ? 6.745 -2.082 -13.101 1.00 88.88 185 MET A N 1
ATOM 1436 C CA . MET A 1 185 ? 5.562 -1.549 -12.420 1.00 88.88 185 MET A CA 1
ATOM 1437 C C . MET A 1 185 ? 4.582 -2.652 -11.986 1.00 88.88 185 MET A C 1
ATOM 1439 O O . MET A 1 185 ? 4.340 -2.773 -10.782 1.00 88.88 185 MET A O 1
ATOM 1443 N N . PRO A 1 186 ? 4.012 -3.477 -12.891 1.00 91.81 186 PRO A N 1
ATOM 1444 C CA . PRO A 1 186 ? 3.017 -4.468 -12.485 1.00 91.81 186 PRO A CA 1
ATOM 1445 C C . PRO A 1 186 ? 3.591 -5.504 -11.510 1.00 91.81 186 PRO A C 1
ATOM 1447 O O . PRO A 1 186 ? 2.888 -5.921 -10.589 1.00 91.81 186 PRO A O 1
ATOM 1450 N N . PHE A 1 187 ? 4.876 -5.853 -11.637 1.00 93.38 187 PHE A N 1
ATOM 1451 C CA . PHE A 1 187 ? 5.566 -6.706 -10.674 1.00 93.38 187 PHE A CA 1
ATOM 1452 C C . PHE A 1 187 ? 5.624 -6.065 -9.282 1.00 93.38 187 PHE A C 1
ATOM 1454 O O . PHE A 1 187 ? 5.193 -6.674 -8.305 1.00 93.38 187 PHE A O 1
ATOM 1461 N N . SER A 1 188 ? 6.099 -4.818 -9.192 1.00 94.31 188 SER A N 1
ATOM 1462 C CA . SER A 1 188 ? 6.258 -4.113 -7.912 1.00 94.31 188 SER A CA 1
ATOM 1463 C C . SER A 1 188 ? 4.936 -3.952 -7.167 1.00 94.31 188 SER A C 1
ATOM 1465 O O . SER A 1 188 ? 4.853 -4.221 -5.969 1.00 94.31 188 SER A O 1
ATOM 1467 N N . TYR A 1 189 ? 3.884 -3.569 -7.888 1.00 92.81 189 TYR A N 1
ATOM 1468 C CA . TYR A 1 189 ? 2.551 -3.390 -7.318 1.00 92.81 189 TYR A CA 1
ATOM 1469 C C . TYR A 1 189 ? 1.927 -4.712 -6.864 1.00 92.81 189 TYR A C 1
ATOM 1471 O O . TYR A 1 189 ? 1.273 -4.751 -5.819 1.00 92.81 189 TYR A O 1
ATOM 1479 N N . SER A 1 190 ? 2.140 -5.794 -7.618 1.00 93.12 190 SER A N 1
ATOM 1480 C CA . SER A 1 190 ? 1.685 -7.134 -7.228 1.00 93.12 190 SER A CA 1
ATOM 1481 C C . SER A 1 190 ? 2.415 -7.611 -5.973 1.00 93.12 190 SER A C 1
ATOM 1483 O O . SER A 1 190 ? 1.784 -8.120 -5.048 1.00 93.12 190 SER A O 1
ATOM 1485 N N . LEU A 1 191 ? 3.728 -7.374 -5.890 1.00 94.94 191 LEU A N 1
ATOM 1486 C CA . LEU A 1 191 ? 4.527 -7.725 -4.718 1.00 94.94 191 LEU A CA 1
ATOM 1487 C C . LEU A 1 191 ? 4.075 -6.968 -3.462 1.00 94.94 191 LEU A C 1
ATOM 1489 O O . LEU A 1 191 ? 3.957 -7.565 -2.391 1.00 94.94 191 LEU A O 1
ATOM 1493 N N . GLY A 1 192 ? 3.757 -5.677 -3.596 1.00 95.31 192 GLY A N 1
ATOM 1494 C CA . GLY A 1 192 ? 3.200 -4.883 -2.501 1.00 95.31 192 GLY A CA 1
ATOM 1495 C C . GLY A 1 192 ? 1.875 -5.448 -1.976 1.00 95.31 192 GLY A C 1
ATOM 1496 O O . GLY A 1 192 ? 1.663 -5.509 -0.766 1.00 95.31 192 GLY A O 1
ATOM 1497 N N . ILE A 1 193 ? 1.003 -5.937 -2.864 1.00 95.12 193 ILE A N 1
ATOM 1498 C CA . ILE A 1 193 ? -0.269 -6.560 -2.466 1.00 95.12 193 ILE A CA 1
ATOM 1499 C C . ILE A 1 193 ? -0.032 -7.894 -1.765 1.00 95.12 193 ILE A C 1
ATOM 1501 O O . ILE A 1 193 ? -0.660 -8.159 -0.740 1.00 95.12 193 ILE A O 1
ATOM 1505 N N . LEU A 1 194 ? 0.900 -8.708 -2.264 1.00 94.81 194 LEU A N 1
ATOM 1506 C CA . LEU A 1 194 ? 1.271 -9.961 -1.609 1.00 94.81 194 LEU A CA 1
ATOM 1507 C C . LEU A 1 194 ? 1.732 -9.718 -0.165 1.00 94.81 194 LEU A C 1
ATOM 1509 O O . LEU A 1 194 ? 1.303 -10.434 0.737 1.00 94.81 194 LEU A O 1
ATOM 1513 N N . ALA A 1 195 ? 2.527 -8.672 0.085 1.00 95.75 195 ALA A N 1
ATOM 1514 C CA . ALA A 1 195 ? 2.929 -8.301 1.443 1.00 95.75 195 ALA A CA 1
ATOM 1515 C C . ALA A 1 195 ? 1.724 -7.937 2.335 1.00 95.75 195 ALA A C 1
ATOM 1517 O O . ALA A 1 195 ? 1.633 -8.401 3.476 1.00 95.75 195 ALA A O 1
ATOM 1518 N N . ILE A 1 196 ? 0.762 -7.166 1.808 1.00 96.12 196 ILE A N 1
ATOM 1519 C CA . ILE A 1 196 ? -0.484 -6.823 2.515 1.00 96.12 196 ILE A CA 1
ATOM 1520 C C . ILE A 1 196 ? -1.286 -8.085 2.846 1.00 96.12 196 ILE A C 1
ATOM 1522 O O . ILE A 1 196 ? -1.756 -8.226 3.977 1.00 96.12 196 ILE A O 1
ATOM 1526 N N . TRP A 1 197 ? -1.429 -9.005 1.890 1.00 95.12 197 TRP A N 1
ATOM 1527 C CA . TRP A 1 197 ? -2.159 -10.259 2.071 1.00 95.12 197 TRP A CA 1
ATOM 1528 C C . TRP A 1 197 ? -1.526 -11.139 3.138 1.00 95.12 197 TRP A C 1
ATOM 1530 O O . TRP A 1 197 ? -2.229 -11.571 4.049 1.00 95.12 197 TRP A O 1
ATOM 1540 N N . LEU A 1 198 ? -0.212 -11.370 3.071 1.00 95.88 198 LEU A N 1
ATOM 1541 C CA . LEU A 1 198 ? 0.501 -12.203 4.043 1.00 95.88 198 LEU A CA 1
ATOM 1542 C C . LEU A 1 198 ? 0.279 -11.709 5.478 1.00 95.88 198 LEU A C 1
ATOM 1544 O O . LEU A 1 198 ? 0.010 -12.508 6.376 1.00 95.88 198 LEU A O 1
ATOM 1548 N N . TYR A 1 199 ? 0.324 -10.392 5.685 1.00 95.25 199 TYR A N 1
ATOM 1549 C CA . TYR A 1 199 ? 0.069 -9.794 6.991 1.00 95.25 199 TYR A CA 1
ATOM 1550 C C . TYR A 1 199 ? -1.396 -9.945 7.437 1.00 95.25 199 TYR A C 1
ATOM 1552 O O . TYR A 1 199 ? -1.675 -10.438 8.532 1.00 95.25 199 TYR A O 1
ATOM 1560 N N . HIS A 1 200 ? -2.350 -9.556 6.589 1.00 93.88 200 HIS A N 1
ATOM 1561 C CA . HIS A 1 200 ? -3.762 -9.475 6.974 1.00 93.88 200 HIS A CA 1
ATOM 1562 C C . HIS A 1 200 ? -4.469 -10.840 7.008 1.00 93.88 200 HIS A C 1
ATOM 1564 O O . HIS A 1 200 ? -5.368 -11.031 7.826 1.00 93.88 200 HIS A O 1
ATOM 1570 N N . LEU A 1 201 ? -4.043 -11.817 6.200 1.00 93.62 201 LEU A N 1
ATOM 1571 C CA . LEU A 1 201 ? -4.539 -13.197 6.277 1.00 93.62 201 LEU A CA 1
ATOM 1572 C C . LEU A 1 201 ? -4.097 -13.884 7.572 1.00 93.62 201 LEU A C 1
ATOM 1574 O O . LEU A 1 201 ? -4.894 -14.596 8.184 1.00 93.62 201 LEU A O 1
ATOM 1578 N N . LYS A 1 202 ? -2.863 -13.627 8.031 1.00 93.75 202 LYS A N 1
ATOM 1579 C CA . LYS A 1 202 ? -2.398 -14.100 9.342 1.00 93.75 202 LYS A CA 1
ATOM 1580 C C . LYS A 1 202 ? -3.302 -13.567 10.457 1.00 93.75 202 LYS A C 1
ATOM 1582 O O . LYS A 1 202 ? -3.778 -14.342 11.279 1.00 93.75 202 LYS A O 1
ATOM 1587 N N . ILE A 1 203 ? -3.608 -12.270 10.426 1.00 90.06 203 ILE A N 1
ATOM 1588 C CA . ILE A 1 203 ? -4.513 -11.642 11.397 1.00 90.06 203 ILE A CA 1
ATOM 1589 C C . ILE A 1 203 ? -5.925 -12.222 11.308 1.00 90.06 203 ILE A C 1
ATOM 1591 O O . ILE A 1 203 ? -6.564 -12.431 12.335 1.00 90.06 203 ILE A O 1
ATOM 1595 N N . LEU A 1 204 ? -6.444 -12.477 10.105 1.00 89.06 204 LEU A N 1
ATOM 1596 C CA . LEU A 1 204 ? -7.775 -13.060 9.948 1.00 89.06 204 LEU A CA 1
ATOM 1597 C C . LEU A 1 204 ? -7.858 -14.445 10.603 1.00 89.06 204 LEU A C 1
ATOM 1599 O O . LEU A 1 204 ? -8.839 -14.721 11.285 1.00 89.06 204 LEU A O 1
ATOM 1603 N N . LYS A 1 205 ? -6.810 -15.264 10.443 1.00 89.19 205 LYS A N 1
ATOM 1604 C CA . LYS A 1 205 ? -6.690 -16.595 11.054 1.00 89.19 205 LYS A CA 1
ATOM 1605 C C . LYS A 1 205 ? -6.566 -16.547 12.580 1.00 89.19 205 LYS A C 1
ATOM 1607 O O . LYS A 1 205 ? -7.072 -17.422 13.262 1.00 89.19 205 LYS A O 1
ATOM 1612 N N . GLU A 1 206 ? -5.909 -15.530 13.131 1.00 83.75 206 GLU A N 1
ATOM 1613 C CA . GLU A 1 206 ? -5.837 -15.329 14.589 1.00 83.75 206 GLU A CA 1
ATOM 1614 C C . GLU A 1 206 ? -7.186 -14.904 15.204 1.00 83.75 206 GLU A C 1
ATOM 1616 O O . GLU A 1 206 ? -7.354 -14.979 16.417 1.00 83.75 206 GLU A O 1
ATOM 1621 N N . ASN A 1 207 ? -8.138 -14.434 14.386 1.00 67.81 207 ASN A N 1
ATOM 1622 C CA . ASN A 1 207 ? -9.467 -13.981 14.815 1.00 67.81 207 ASN A CA 1
ATOM 1623 C C . ASN A 1 207 ? -10.610 -14.938 14.406 1.00 67.81 207 ASN A C 1
ATOM 1625 O O . ASN A 1 207 ? -11.777 -14.566 14.560 1.00 67.81 207 ASN A O 1
ATOM 1629 N N . SER A 1 208 ? -10.301 -16.100 13.818 1.00 60.03 208 SER A N 1
ATOM 1630 C CA . SER A 1 208 ? -11.263 -17.153 13.452 1.00 60.03 208 SER A CA 1
ATOM 1631 C C . SER A 1 208 ? -11.309 -18.236 14.514 1.00 60.03 208 SER A C 1
ATOM 1633 O O . SER A 1 208 ? -12.436 -18.617 14.883 1.00 60.03 208 SER A O 1
#

Mean predicted aligned error: 8.69 Å

Sequence (208 aa):
MALATVAPYTYMNPYDFIGPVIVLGALILLVGAGYLILKFILGGGTVSSKIESAKRGYYYLLSFITLSILYFAASDTLSLLLSTITGSNYYGYSYENFARGIALRAAVLIVVLPVYIYHWFAASKQVLSPDEEVRSFAQRERKGYVQIVLTFSTIILIITGVRFIYLLLLLGLGVSGVELSSFTMPFSYSLGILAIWLYHLKILKENS

Nearest PDB structures (foldseek):
  4v6b-assembly1_AE  TM=3.294E-01  e=1.101E+00  Homo sapiens
  6jee-assembly1_A  TM=3.584E-01  e=1.849E+00  Equus caballus
  4v6b-assembly2_Av  TM=3.360E-01  e=1.394E+00  Homo sapiens
  8qad-assembly1_A  TM=1.699E-01  e=7.972E+00  synthetic construct

Secondary structure (DSSP, 8-state):
-------------THHHHHHHHHHHHHHHHHHHHHHHHHHHT--S-HHHHHHHHHHHHHHHHHHHHHHHHHHHHHHHHHHHHHHHTT--TT-S-HHHHHHHHHHHHHHHHHHHHHHHHHHHHHH-----S-HHHHHHHHHHHHHHHHHHHHHHHHHHHHHHHHHHHHHHHHHTT-TT--GGGGHHHHHHHHHHHHHHHHHHHHHHHT-

Solvent-accessible surface area (backbone atoms only — not comparable to full-atom values): 11427 Å² total; per-residue (Å²): 138,80,83,79,76,74,73,74,78,72,72,76,54,72,64,74,52,50,55,53,50,54,51,48,51,49,48,50,49,52,51,53,49,49,48,54,51,50,57,56,74,68,57,82,75,54,74,70,58,48,53,56,49,48,55,38,51,52,23,47,49,52,19,52,55,33,47,50,53,44,43,52,36,53,18,50,47,46,17,51,55,43,21,61,77,52,71,39,68,87,72,50,95,44,68,66,48,53,50,53,53,49,52,55,32,50,52,49,44,67,60,39,47,60,54,21,52,52,24,44,50,64,45,66,52,81,67,89,56,92,48,63,67,62,36,53,47,54,50,50,50,53,52,50,51,47,50,49,54,53,52,54,44,47,54,52,39,51,62,36,44,53,55,43,52,52,53,52,50,39,51,75,70,64,48,84,88,74,50,77,36,71,45,25,52,36,49,25,48,46,52,42,41,51,56,53,46,61,56,46,52,52,53,50,62,75,74,109

Organism: NCBI:txid1802625

pLDDT: mean 80.99, std 15.25, range [40.09, 97.88]

Foldseek 3Di:
DDPDPPPPPPPCQVVVVVVVLVVVLVVLLVVLLVVLVVVLVPDDDDPVLSVVSVLLSVLLNLLLVLLSLLLVLQLQLQLLVQCVVQVHCNQHPDPVSSVVSNVVSVVSCVVSVVSNVVSVCVNVPQDPDPDPVSRVVSLVSLLVSLVSLLVSLVVSLVVLVVQLVVLVVCVVVVPPPSGPSSNSNSVSSNVSSVVSCVVSVVVNVVSD

Radius of gyration: 21.59 Å; Cα contacts (8 Å, |Δi|>4): 138; chains: 1; bounding box: 48×31×87 Å